Protein AF-A0A8J2I4G6-F1 (afdb_monomer_lite)

Secondary structure (DSSP, 8-state):
--HHHHHHHHHHHHHHHHHHHT---HHHHHHHHHHHHHHHHTTSS-TTPPPEEEETT-SGGGEEEEE-SSS-EEEEEE---STTTEEEE-HHHHT---GGGS--TTS-TT-GGGGGSPPSSHHHHHHHHHHHHHS-HHHHHHHH-HHHHHHHHHHHHHHH---SHHHHHHHHHHHHHHHHHS--THHHHS---------------PPP-

Organism: NCBI:txid119953

Foldseek 3Di:
DFQLVLLLVLLVVLVVVCVVVVHPPNLLSVLLNVLSVVCVVVVVGDRPFFWDWAQLPPDPVQWDWDDPDPPDIDGPDGHDCDPVGTDGGGLLQRLADNLVQLDDPPDDPLPLQCSQPQHPDPVSNVVNVVSVVPDDPVSVCSHHDLSSSLVNLSVVCSVPPQDDPVSVVSSVVSSVSCCVVPNDPVSVPSDDPPPPPPPPPDDDDDDDD

Structure (mmCIF, N/CA/C/O backbone):
data_AF-A0A8J2I4G6-F1
#
_entry.id   AF-A0A8J2I4G6-F1
#
loop_
_atom_site.group_PDB
_atom_site.id
_atom_site.type_symbol
_atom_site.label_atom_id
_atom_site.label_alt_id
_atom_site.label_comp_id
_atom_site.label_asym_id
_atom_site.label_entity_id
_atom_site.label_seq_id
_atom_site.pdbx_PDB_ins_code
_atom_site.Cartn_x
_atom_site.Cartn_y
_atom_site.Cartn_z
_atom_site.occupancy
_atom_site.B_iso_or_equiv
_atom_site.auth_seq_id
_atom_site.auth_comp_id
_atom_site.auth_asym_id
_atom_site.auth_atom_id
_atom_site.pdbx_PDB_model_num
ATOM 1 N N . MET A 1 1 ? 15.773 -15.790 -1.826 1.00 81.12 1 MET A N 1
ATOM 2 C CA . MET A 1 1 ? 15.256 -14.638 -2.576 1.00 81.12 1 MET A CA 1
ATOM 3 C C . MET A 1 1 ? 14.900 -13.600 -1.546 1.00 81.12 1 MET A C 1
ATOM 5 O O . MET A 1 1 ? 14.037 -13.883 -0.719 1.00 81.12 1 MET A O 1
ATOM 9 N N . THR A 1 2 ? 15.637 -12.501 -1.528 1.00 91.56 2 THR A N 1
ATOM 10 C CA . THR A 1 2 ? 15.426 -11.391 -0.596 1.00 91.56 2 THR A CA 1
ATOM 11 C C . THR A 1 2 ? 14.286 -10.487 -1.079 1.00 91.56 2 THR A C 1
ATOM 13 O O . THR A 1 2 ? 13.809 -10.636 -2.210 1.00 91.56 2 THR A O 1
ATOM 16 N N . THR A 1 3 ? 13.810 -9.557 -0.246 1.00 93.69 3 THR A N 1
ATOM 17 C CA . THR A 1 3 ? 12.782 -8.583 -0.650 1.00 93.69 3 THR A CA 1
ATOM 18 C C . THR A 1 3 ? 13.171 -7.750 -1.884 1.00 93.69 3 THR A C 1
ATOM 20 O O . THR A 1 3 ? 12.373 -7.713 -2.829 1.00 93.69 3 THR A O 1
ATOM 23 N N . PRO A 1 4 ? 14.366 -7.125 -1.960 1.00 94.38 4 PRO A N 1
ATOM 24 C CA . PRO A 1 4 ? 14.748 -6.357 -3.146 1.00 94.38 4 PRO A CA 1
ATOM 25 C C . PRO A 1 4 ? 14.893 -7.256 -4.384 1.00 94.38 4 PRO A C 1
ATOM 27 O O . PRO A 1 4 ? 14.408 -6.898 -5.460 1.00 94.38 4 PRO A O 1
ATOM 30 N N . GLU A 1 5 ? 15.461 -8.461 -4.240 1.00 94.31 5 GLU A N 1
ATOM 31 C CA . GLU A 1 5 ? 15.545 -9.441 -5.331 1.00 94.31 5 GLU A CA 1
ATOM 32 C C . GLU A 1 5 ? 14.160 -9.823 -5.865 1.00 94.31 5 GLU A C 1
ATOM 34 O O . GLU A 1 5 ? 13.961 -9.883 -7.083 1.00 94.31 5 GLU A O 1
ATOM 39 N N . PHE A 1 6 ? 13.197 -10.063 -4.968 1.00 94.75 6 PHE A N 1
ATOM 40 C CA . PHE A 1 6 ? 11.816 -10.368 -5.331 1.00 94.75 6 PHE A CA 1
ATOM 41 C C . PHE A 1 6 ? 11.193 -9.219 -6.127 1.00 94.75 6 PHE A C 1
ATOM 43 O O . PHE A 1 6 ? 10.650 -9.453 -7.209 1.00 94.75 6 PHE A O 1
ATOM 50 N N . MET A 1 7 ? 11.303 -7.982 -5.636 1.00 96.44 7 MET A N 1
ATOM 51 C CA . MET A 1 7 ? 10.699 -6.823 -6.294 1.00 96.44 7 MET A CA 1
ATOM 52 C C . MET A 1 7 ? 11.311 -6.579 -7.680 1.00 96.44 7 MET A C 1
ATOM 54 O O . MET A 1 7 ? 10.581 -6.459 -8.666 1.00 96.44 7 MET A O 1
ATOM 58 N N . GLN A 1 8 ? 12.642 -6.618 -7.800 1.00 96.25 8 GLN A N 1
ATOM 59 C CA . GLN A 1 8 ? 13.322 -6.495 -9.096 1.00 96.25 8 GLN A CA 1
ATOM 60 C C . GLN A 1 8 ? 12.999 -7.659 -10.046 1.00 96.25 8 GLN A C 1
ATOM 62 O O . GLN A 1 8 ? 12.934 -7.488 -11.268 1.00 96.25 8 GLN A O 1
ATOM 67 N N . HIS A 1 9 ? 12.803 -8.867 -9.515 1.00 96.25 9 HIS A N 1
ATOM 68 C CA . HIS A 1 9 ? 12.363 -10.013 -10.303 1.00 96.25 9 HIS A CA 1
ATOM 69 C C . HIS A 1 9 ? 10.942 -9.822 -10.852 1.00 96.25 9 HIS A C 1
ATOM 71 O O . HIS A 1 9 ? 10.727 -10.102 -12.032 1.00 96.25 9 HIS A O 1
ATOM 77 N N . GLN A 1 10 ? 9.998 -9.293 -10.062 1.00 96.56 10 GLN A N 1
ATOM 78 C CA . GLN A 1 10 ? 8.647 -8.998 -10.560 1.00 96.56 10 GLN A CA 1
ATOM 79 C C . GLN A 1 10 ? 8.658 -7.951 -11.672 1.00 96.56 10 GLN A C 1
ATOM 81 O O . GLN A 1 10 ? 7.973 -8.147 -12.674 1.00 96.56 10 GLN A O 1
ATOM 86 N N . VAL A 1 11 ? 9.492 -6.907 -11.570 1.00 97.00 11 VAL A N 1
ATOM 87 C CA . VAL A 1 11 ? 9.628 -5.937 -12.669 1.00 97.00 11 VAL A CA 1
ATOM 88 C C . VAL A 1 11 ? 10.028 -6.638 -13.969 1.00 97.00 11 VAL A C 1
ATOM 90 O O . VAL A 1 11 ? 9.372 -6.474 -14.997 1.00 97.00 11 VAL A O 1
ATOM 93 N N . ARG A 1 12 ? 11.073 -7.474 -13.924 1.00 95.62 12 ARG A N 1
ATOM 94 C CA . ARG A 1 12 ? 11.542 -8.212 -15.108 1.00 95.62 12 ARG A CA 1
ATOM 95 C C . ARG A 1 12 ? 10.461 -9.126 -15.684 1.00 95.62 12 ARG A C 1
ATOM 97 O O . ARG A 1 12 ? 10.359 -9.247 -16.902 1.00 95.62 12 ARG A O 1
ATOM 104 N N . ARG A 1 13 ? 9.652 -9.765 -14.832 1.00 95.50 13 ARG A N 1
ATOM 105 C CA . ARG A 1 13 ? 8.536 -10.613 -15.275 1.00 95.50 13 ARG A CA 1
ATOM 106 C C . ARG A 1 13 ? 7.489 -9.819 -16.050 1.00 95.50 13 ARG A C 1
ATOM 108 O O . ARG A 1 13 ? 7.105 -10.268 -17.127 1.00 95.50 13 ARG A O 1
ATOM 115 N N . TRP A 1 14 ? 7.074 -8.658 -15.544 1.00 95.50 14 TRP A N 1
ATOM 116 C CA . TRP A 1 14 ? 6.112 -7.800 -16.242 1.00 95.50 14 TRP A CA 1
ATOM 117 C C . TRP A 1 14 ? 6.665 -7.279 -17.564 1.00 95.50 14 TRP A C 1
ATOM 119 O O . TRP A 1 14 ? 6.007 -7.427 -18.586 1.00 95.50 14 TRP A O 1
ATOM 129 N N . GLN A 1 15 ? 7.913 -6.804 -17.588 1.00 93.06 15 GLN A N 1
ATOM 130 C CA . GLN A 1 15 ? 8.559 -6.361 -18.830 1.00 93.06 15 GLN A CA 1
ATOM 131 C C . GLN A 1 15 ? 8.600 -7.459 -19.906 1.00 93.06 15 GLN A C 1
ATOM 133 O O . GLN A 1 15 ? 8.394 -7.184 -21.088 1.00 93.06 15 GLN A O 1
ATOM 138 N N . LEU A 1 16 ? 8.863 -8.713 -19.517 1.00 92.38 16 LEU A N 1
ATOM 139 C CA . LEU A 1 16 ? 8.852 -9.848 -20.444 1.00 92.38 16 LEU A CA 1
ATOM 140 C C . LEU A 1 16 ? 7.443 -10.164 -20.962 1.00 92.38 16 LEU A C 1
ATOM 142 O O . LEU A 1 16 ? 7.294 -10.460 -22.148 1.00 92.38 16 LEU A O 1
ATOM 146 N N . LEU A 1 17 ? 6.431 -10.101 -20.094 1.00 91.50 17 LEU A N 1
ATOM 147 C CA . LEU A 1 17 ? 5.036 -10.353 -20.459 1.00 91.50 17 LEU A CA 1
ATOM 148 C C . LEU A 1 17 ? 4.481 -9.259 -21.384 1.00 91.50 17 LEU A C 1
ATOM 150 O O . LEU A 1 17 ? 3.892 -9.561 -22.416 1.00 91.50 17 LEU A O 1
ATOM 154 N N . GLU A 1 18 ? 4.712 -7.991 -21.062 1.00 91.56 18 GLU A N 1
ATOM 155 C CA . GLU A 1 18 ? 4.211 -6.854 -21.842 1.00 91.56 18 GLU A CA 1
ATOM 156 C C . GLU A 1 18 ? 4.861 -6.760 -23.222 1.00 91.56 18 GLU A C 1
ATOM 158 O O . GLU A 1 18 ? 4.185 -6.454 -24.206 1.00 91.56 18 GLU A O 1
ATOM 163 N N . LYS A 1 19 ? 6.146 -7.127 -23.332 1.00 87.44 19 LYS A N 1
ATOM 164 C CA . LYS A 1 19 ? 6.820 -7.261 -24.630 1.00 87.44 19 LYS A CA 1
ATOM 165 C C . LYS A 1 19 ? 6.100 -8.257 -25.545 1.00 87.44 19 LYS A C 1
ATOM 167 O O . LYS A 1 19 ? 6.106 -8.077 -26.760 1.00 87.44 19 LYS A O 1
ATOM 172 N N . TYR A 1 20 ? 5.501 -9.301 -24.974 1.00 82.19 20 TYR A N 1
ATOM 173 C CA . TYR A 1 20 ? 4.708 -10.273 -25.721 1.00 82.19 20 TYR A CA 1
ATOM 174 C C . TYR A 1 20 ? 3.316 -9.728 -26.090 1.00 82.19 20 TYR A C 1
ATOM 176 O O . TYR A 1 20 ? 2.833 -10.005 -27.185 1.00 82.19 20 TYR A O 1
ATOM 184 N N . ASN A 1 21 ? 2.706 -8.913 -25.224 1.00 79.69 21 ASN A N 1
ATOM 185 C CA . ASN A 1 21 ? 1.366 -8.339 -25.422 1.00 79.69 21 ASN A CA 1
ATOM 186 C C . ASN A 1 21 ? 1.346 -7.010 -26.206 1.00 79.69 21 ASN A C 1
ATOM 188 O O . ASN A 1 21 ? 0.273 -6.451 -26.418 1.00 79.69 21 ASN A O 1
ATOM 192 N N . CYS A 1 22 ? 2.506 -6.502 -26.637 1.00 75.38 22 CYS A N 1
ATOM 193 C CA . CYS A 1 22 ? 2.659 -5.182 -27.266 1.00 75.38 22 CYS A CA 1
ATOM 194 C C . CYS A 1 22 ? 2.162 -4.017 -26.387 1.00 75.38 22 CYS A C 1
ATOM 196 O O . CYS A 1 22 ? 1.731 -2.984 -26.900 1.00 75.38 22 CYS A O 1
ATOM 198 N N . GLU A 1 23 ? 2.240 -4.168 -25.065 1.00 77.75 23 GLU A N 1
ATOM 199 C CA . GLU A 1 23 ? 1.986 -3.085 -24.117 1.00 77.75 23 GLU A CA 1
ATOM 200 C C . GLU A 1 23 ? 3.263 -2.260 -23.912 1.00 77.75 23 GLU A C 1
ATOM 202 O O . GLU A 1 23 ? 4.365 -2.809 -23.873 1.00 77.75 23 GLU A O 1
ATOM 207 N N . ASN A 1 24 ? 3.129 -0.936 -23.773 1.00 83.69 24 ASN A N 1
ATOM 208 C CA . ASN A 1 24 ? 4.268 -0.043 -23.563 1.00 83.69 24 ASN A CA 1
ATOM 209 C C . ASN A 1 24 ? 4.248 0.595 -22.165 1.00 83.69 24 ASN A C 1
ATOM 211 O O . ASN A 1 24 ? 3.849 1.747 -22.004 1.00 83.69 24 ASN A O 1
ATOM 215 N N . ASN A 1 25 ? 4.656 -0.163 -21.141 1.00 91.94 25 ASN A N 1
ATOM 216 C CA . ASN A 1 25 ? 4.942 0.377 -19.802 1.00 91.94 25 ASN A CA 1
ATOM 217 C C . ASN A 1 25 ? 6.425 0.213 -19.416 1.00 91.94 25 ASN A C 1
ATOM 219 O O . ASN A 1 25 ? 6.799 0.406 -18.258 1.00 91.94 25 ASN A O 1
ATOM 223 N N . ALA A 1 26 ? 7.298 -0.122 -20.376 1.00 90.50 26 ALA A N 1
ATOM 224 C CA . ALA A 1 26 ? 8.704 -0.447 -20.125 1.00 90.50 26 ALA A CA 1
ATOM 225 C C . ALA A 1 26 ? 9.449 0.655 -19.350 1.00 90.50 26 ALA A C 1
ATOM 227 O O . ALA A 1 26 ? 10.253 0.357 -18.465 1.00 90.50 26 ALA A O 1
ATOM 228 N N . THR A 1 27 ? 9.145 1.920 -19.642 1.00 92.50 27 THR A N 1
ATOM 229 C CA . THR A 1 27 ? 9.740 3.080 -18.967 1.00 92.50 27 THR A CA 1
ATOM 230 C C . THR A 1 27 ? 9.301 3.208 -17.511 1.00 92.50 27 THR A C 1
ATOM 232 O O . THR A 1 27 ? 10.130 3.511 -16.655 1.00 92.50 27 THR A O 1
ATOM 235 N N . ILE A 1 28 ? 8.033 2.924 -17.200 1.00 96.19 28 ILE A N 1
ATOM 236 C CA . ILE A 1 28 ? 7.512 2.905 -15.826 1.00 96.19 28 ILE A CA 1
ATOM 237 C C . ILE A 1 28 ? 8.227 1.816 -15.021 1.00 96.19 28 ILE A C 1
ATOM 239 O O . ILE A 1 28 ? 8.715 2.071 -13.921 1.00 96.19 28 ILE A O 1
ATOM 243 N N . TRP A 1 29 ? 8.365 0.624 -15.601 1.00 96.75 29 TRP A N 1
ATOM 244 C CA . TRP A 1 29 ? 9.063 -0.494 -14.973 1.00 96.75 29 TRP A CA 1
ATOM 245 C C . TRP A 1 29 ? 10.540 -0.195 -14.678 1.00 96.75 29 TRP A C 1
ATOM 247 O O . TRP A 1 29 ? 11.017 -0.489 -13.580 1.00 96.75 29 TRP A O 1
ATOM 257 N N . GLU A 1 30 ? 11.268 0.441 -15.601 1.00 95.81 30 GLU A N 1
ATOM 258 C CA . GLU A 1 30 ? 12.652 0.866 -15.333 1.00 95.81 30 GLU A CA 1
ATOM 259 C C . GLU A 1 30 ? 12.735 1.925 -14.227 1.00 95.81 30 GLU A C 1
ATOM 261 O O . GLU A 1 30 ? 13.610 1.847 -13.362 1.00 95.81 30 GLU A O 1
ATOM 266 N N . LYS A 1 31 ? 11.786 2.866 -14.181 1.00 97.25 31 LYS A N 1
ATOM 267 C CA . LYS A 1 31 ? 11.703 3.854 -13.095 1.00 97.25 31 LYS A CA 1
ATOM 268 C C . LYS A 1 31 ? 11.430 3.196 -11.740 1.00 97.25 31 LYS A C 1
ATOM 270 O O . LYS A 1 31 ? 12.091 3.534 -10.762 1.00 97.25 31 LYS A O 1
ATOM 275 N N . PHE A 1 32 ? 10.561 2.187 -11.677 1.00 98.12 32 PHE A N 1
ATOM 276 C CA . PHE A 1 32 ? 10.378 1.398 -10.454 1.00 98.12 32 PHE A CA 1
ATOM 277 C C . PHE A 1 32 ? 11.655 0.671 -10.023 1.00 98.12 32 PHE A C 1
ATOM 279 O O . PHE A 1 32 ? 11.949 0.659 -8.832 1.00 98.12 32 PHE A O 1
ATOM 286 N N . LYS A 1 33 ? 12.459 0.120 -10.945 1.00 97.56 33 LYS A N 1
ATOM 287 C CA . LYS A 1 33 ? 13.756 -0.497 -10.584 1.00 97.56 33 LYS A CA 1
ATOM 288 C C . LYS A 1 33 ? 14.705 0.500 -9.927 1.00 97.56 33 LYS A C 1
ATOM 290 O O . LYS A 1 33 ? 15.361 0.137 -8.955 1.00 97.56 33 LYS A O 1
ATOM 295 N N . ILE A 1 34 ? 14.754 1.734 -10.431 1.00 97.69 34 ILE A N 1
ATOM 296 C CA . ILE A 1 34 ? 15.563 2.810 -9.843 1.00 97.69 34 ILE A CA 1
ATOM 297 C C . ILE A 1 34 ? 15.100 3.097 -8.408 1.00 97.69 34 ILE A C 1
ATOM 299 O O . ILE A 1 34 ? 15.926 3.093 -7.497 1.00 97.69 34 ILE A O 1
ATOM 303 N N . ILE A 1 35 ? 13.791 3.258 -8.192 1.00 98.38 35 ILE A N 1
ATOM 304 C CA . ILE A 1 35 ? 13.230 3.537 -6.860 1.00 98.38 35 ILE A CA 1
ATOM 305 C C . ILE A 1 35 ? 13.471 2.365 -5.896 1.00 98.38 35 ILE A C 1
ATOM 307 O O . ILE A 1 35 ? 13.902 2.579 -4.769 1.00 98.38 35 ILE A O 1
ATOM 311 N N . ILE A 1 36 ? 13.260 1.119 -6.337 1.00 97.88 36 ILE A N 1
ATOM 312 C CA . ILE A 1 36 ? 13.516 -0.085 -5.526 1.00 97.88 36 ILE A CA 1
ATOM 313 C C . ILE A 1 36 ? 14.985 -0.152 -5.098 1.00 97.88 36 ILE A C 1
ATOM 315 O O . ILE A 1 36 ? 15.269 -0.470 -3.945 1.00 97.88 36 ILE A O 1
ATOM 319 N N . GLN A 1 37 ? 15.917 0.152 -6.006 1.00 97.56 37 GLN A N 1
ATOM 320 C CA . GLN A 1 37 ? 17.338 0.176 -5.670 1.00 97.56 37 GLN A CA 1
ATOM 321 C C . GLN A 1 37 ? 17.649 1.275 -4.649 1.00 97.56 37 GLN A C 1
ATOM 323 O O . GLN A 1 37 ? 18.351 1.014 -3.682 1.00 97.56 37 GLN A O 1
ATOM 328 N N . ALA A 1 38 ? 17.084 2.470 -4.815 1.00 97.81 38 ALA A N 1
ATOM 329 C CA . ALA A 1 38 ? 17.285 3.564 -3.871 1.00 97.81 38 ALA A CA 1
ATOM 330 C C . ALA A 1 38 ? 16.705 3.250 -2.477 1.00 97.81 38 ALA A C 1
ATOM 332 O O . ALA A 1 38 ? 17.342 3.535 -1.467 1.00 97.81 38 ALA A O 1
ATOM 333 N N . LEU A 1 39 ? 15.533 2.609 -2.409 1.00 97.50 39 LEU A N 1
ATOM 334 C CA . LEU A 1 39 ? 14.938 2.121 -1.158 1.00 97.50 39 LEU A CA 1
ATOM 335 C C . LEU A 1 39 ? 15.836 1.095 -0.446 1.00 97.50 39 LEU A C 1
ATOM 337 O O . LEU A 1 39 ? 15.919 1.103 0.781 1.00 97.50 39 LEU A O 1
ATOM 341 N N . TYR A 1 40 ? 16.509 0.226 -1.202 1.00 97.19 40 TYR A N 1
ATOM 342 C CA . TYR A 1 40 ? 17.492 -0.711 -0.660 1.00 97.19 40 TYR A CA 1
ATOM 343 C C . TYR A 1 40 ? 18.761 0.005 -0.172 1.00 97.19 40 TYR A C 1
ATOM 345 O O . TYR A 1 40 ? 19.190 -0.212 0.957 1.00 97.19 40 TYR A O 1
ATOM 353 N N . ASP A 1 41 ? 19.318 0.912 -0.980 1.00 97.06 41 ASP A N 1
ATOM 354 C CA . ASP A 1 41 ? 20.534 1.667 -0.642 1.00 97.06 41 ASP A CA 1
ATOM 355 C C . ASP A 1 41 ? 20.348 2.550 0.610 1.00 97.06 41 ASP A C 1
ATOM 357 O O . ASP A 1 41 ? 21.309 2.828 1.326 1.00 97.06 41 ASP A O 1
ATOM 361 N N . MET A 1 42 ? 19.111 2.979 0.885 1.00 96.75 42 MET A N 1
ATOM 362 C CA . MET A 1 42 ? 18.718 3.744 2.076 1.00 96.75 42 MET A CA 1
ATOM 363 C C . MET A 1 42 ? 18.254 2.874 3.256 1.00 96.75 42 MET A C 1
ATOM 365 O O . MET A 1 42 ? 17.733 3.405 4.234 1.00 96.75 42 MET A O 1
ATOM 369 N N . GLU A 1 43 ? 18.418 1.552 3.172 1.00 95.94 43 GLU A N 1
ATOM 370 C CA . GLU A 1 43 ? 18.074 0.592 4.231 1.00 95.94 43 GLU A CA 1
ATOM 371 C C . GLU A 1 43 ? 16.580 0.581 4.623 1.00 95.94 43 GLU A C 1
ATOM 373 O O . GLU A 1 43 ? 16.212 0.126 5.709 1.00 95.94 43 GLU A O 1
ATOM 378 N N . PHE A 1 44 ? 15.688 1.042 3.737 1.00 95.94 44 PHE A N 1
ATOM 379 C CA . PHE A 1 44 ? 14.242 0.859 3.913 1.00 95.94 44 PHE A CA 1
ATOM 380 C C . PHE A 1 44 ? 13.821 -0.568 3.570 1.00 95.94 44 PHE A C 1
ATOM 382 O O . PHE A 1 44 ? 12.935 -1.126 4.207 1.00 95.94 44 PHE A O 1
ATOM 389 N N . ILE A 1 45 ? 14.455 -1.182 2.574 1.00 94.12 45 ILE A N 1
ATOM 390 C CA . ILE A 1 45 ? 14.210 -2.579 2.220 1.00 94.12 45 ILE A CA 1
ATOM 391 C C . ILE A 1 45 ? 15.477 -3.367 2.522 1.00 94.12 45 ILE A C 1
ATOM 393 O O . ILE A 1 45 ? 16.542 -3.037 2.014 1.00 94.12 45 ILE A O 1
ATOM 397 N N . LEU A 1 46 ? 15.351 -4.416 3.332 1.00 91.81 46 LEU A N 1
ATOM 398 C CA . LEU A 1 46 ? 16.479 -5.214 3.807 1.00 91.81 46 LEU A CA 1
ATOM 399 C C . LEU A 1 46 ? 16.508 -6.594 3.147 1.00 91.81 46 LEU A C 1
ATOM 401 O O . LEU A 1 46 ? 15.474 -7.144 2.753 1.00 91.81 46 LEU A O 1
ATOM 405 N N . ASP A 1 47 ? 17.704 -7.173 3.053 1.00 90.75 47 ASP A N 1
ATOM 406 C CA . ASP A 1 47 ? 17.895 -8.499 2.464 1.00 90.75 47 ASP A CA 1
ATOM 407 C C . ASP A 1 47 ? 17.377 -9.639 3.352 1.00 90.75 47 ASP A C 1
ATOM 409 O O . ASP A 1 47 ? 16.926 -10.676 2.860 1.00 90.75 47 ASP A O 1
ATOM 413 N N . ASP A 1 48 ? 17.438 -9.453 4.667 1.00 89.25 48 ASP A N 1
ATOM 414 C CA . ASP A 1 48 ? 17.099 -10.450 5.680 1.00 89.25 48 ASP A CA 1
ATOM 415 C C . ASP A 1 48 ? 15.651 -10.338 6.188 1.00 89.25 48 ASP A C 1
ATOM 417 O O . ASP A 1 48 ? 15.237 -11.080 7.089 1.00 89.25 48 ASP A O 1
ATOM 421 N N . GLU A 1 49 ? 14.849 -9.451 5.591 1.00 86.19 49 GLU A N 1
ATOM 422 C CA . GLU A 1 49 ? 13.453 -9.287 5.968 1.00 86.19 49 GLU A CA 1
ATOM 423 C C . GLU A 1 49 ? 12.623 -10.518 5.571 1.00 86.19 49 GLU A C 1
ATOM 425 O O . GLU A 1 49 ? 12.585 -10.965 4.422 1.00 86.19 49 GLU A O 1
ATOM 430 N N . LYS A 1 50 ? 11.927 -11.084 6.558 1.00 89.12 50 LYS A N 1
ATOM 431 C CA . LYS A 1 50 ? 11.019 -12.214 6.347 1.00 89.12 50 LYS A CA 1
ATOM 432 C C . LYS A 1 50 ? 9.722 -11.743 5.702 1.00 89.12 50 LYS A C 1
ATOM 434 O O . LYS A 1 50 ? 9.256 -10.635 5.945 1.00 89.12 50 LYS A O 1
ATOM 439 N N . PHE A 1 51 ? 9.097 -12.640 4.952 1.00 92.12 51 PHE A N 1
ATOM 440 C CA . PHE A 1 51 ? 7.743 -12.435 4.464 1.00 92.12 51 PHE A CA 1
ATOM 441 C C . PHE A 1 51 ? 6.742 -12.990 5.485 1.00 92.12 51 PHE A C 1
ATOM 443 O O . PHE A 1 51 ? 6.957 -14.054 6.070 1.00 92.12 51 PHE A O 1
ATOM 450 N N . TYR A 1 52 ? 5.642 -12.274 5.677 1.00 92.50 52 TYR A N 1
ATOM 451 C CA . TYR A 1 52 ? 4.578 -12.565 6.630 1.00 92.50 52 TYR A CA 1
ATOM 452 C C . TYR A 1 52 ? 3.278 -12.800 5.877 1.00 92.50 52 TYR A C 1
ATOM 454 O O . TYR A 1 52 ? 3.009 -12.131 4.881 1.00 92.50 52 TYR A O 1
ATOM 462 N N . PHE A 1 53 ? 2.475 -13.750 6.349 1.00 94.38 53 PHE A N 1
ATOM 463 C CA . PHE A 1 53 ? 1.152 -13.983 5.786 1.00 94.38 53 PHE A CA 1
ATOM 464 C C . PHE A 1 53 ? 0.228 -12.813 6.143 1.00 94.38 53 PHE A C 1
ATOM 466 O O . PHE A 1 53 ? 0.099 -12.458 7.314 1.00 94.38 53 PHE A O 1
ATOM 473 N N . CYS A 1 54 ? -0.376 -12.203 5.132 1.00 94.06 54 CYS A N 1
ATOM 474 C CA . CYS A 1 54 ? -1.166 -10.990 5.239 1.00 94.06 54 CYS A CA 1
ATOM 475 C C . CYS A 1 54 ? -2.419 -11.089 4.362 1.00 94.06 54 CYS A C 1
ATOM 477 O O . CYS A 1 54 ? -2.377 -11.623 3.252 1.00 94.06 54 CYS A O 1
ATOM 479 N N . HIS A 1 55 ? -3.519 -10.539 4.875 1.00 94.94 55 HIS A N 1
ATOM 480 C CA . HIS A 1 55 ? -4.752 -10.313 4.135 1.00 94.94 55 HIS A CA 1
ATOM 481 C C . HIS A 1 55 ? -4.743 -8.880 3.588 1.00 94.94 55 HIS A C 1
ATOM 483 O O . HIS A 1 55 ? -4.980 -7.924 4.327 1.00 94.94 55 HIS A O 1
ATOM 489 N N . LEU A 1 56 ? -4.452 -8.719 2.297 1.00 93.12 56 LEU A N 1
ATOM 490 C CA . LEU A 1 56 ? -4.245 -7.405 1.676 1.00 93.12 56 LEU A CA 1
ATOM 491 C C . LEU A 1 56 ? -5.543 -6.616 1.458 1.00 93.12 56 LEU A C 1
ATOM 493 O O . LEU A 1 56 ? -5.479 -5.419 1.191 1.00 93.12 56 LEU A O 1
ATOM 497 N N . ASP A 1 57 ? -6.699 -7.262 1.625 1.00 93.31 57 ASP A N 1
ATOM 498 C CA . ASP A 1 57 ? -8.021 -6.640 1.516 1.00 93.31 57 ASP A CA 1
ATOM 499 C C . ASP A 1 57 ? -8.782 -6.618 2.851 1.00 93.31 57 ASP A C 1
ATOM 501 O O . ASP A 1 57 ? -9.974 -6.907 2.937 1.00 93.31 57 ASP A O 1
ATOM 505 N N . LEU A 1 58 ? -8.076 -6.347 3.952 1.00 92.44 58 LEU A N 1
ATOM 506 C CA . LEU A 1 58 ? -8.676 -6.347 5.288 1.00 92.44 58 LEU A CA 1
ATOM 507 C C . LEU A 1 58 ? -9.468 -5.050 5.555 1.00 92.44 58 LEU A C 1
ATOM 509 O O . LEU A 1 58 ? -8.988 -4.121 6.209 1.00 92.44 58 LEU A O 1
ATOM 513 N N . TYR A 1 59 ? -10.693 -5.015 5.034 1.00 91.81 59 TYR A N 1
ATOM 514 C CA . TYR A 1 59 ? -11.681 -3.944 5.206 1.00 91.81 59 TYR A CA 1
ATOM 515 C C . TYR A 1 59 ? -12.878 -4.419 6.036 1.00 91.81 59 TYR A C 1
ATOM 517 O O . TYR A 1 59 ? -13.089 -5.621 6.196 1.00 91.81 59 TYR A O 1
ATOM 525 N N . ALA A 1 60 ? -13.719 -3.487 6.503 1.00 91.19 60 ALA A N 1
ATOM 526 C CA . ALA A 1 60 ? -14.923 -3.807 7.282 1.00 91.19 60 ALA A CA 1
ATOM 527 C C . ALA A 1 60 ? -15.826 -4.866 6.618 1.00 91.19 60 ALA A C 1
ATOM 529 O O . ALA A 1 60 ? -16.371 -5.722 7.308 1.00 91.19 60 ALA A O 1
ATOM 530 N N . ARG A 1 61 ? -15.934 -4.865 5.278 1.00 93.81 61 ARG A N 1
ATOM 531 C CA . ARG A 1 61 ? -16.711 -5.862 4.511 1.00 93.81 61 ARG A CA 1
ATOM 532 C C . ARG A 1 61 ? -16.221 -7.308 4.685 1.00 93.81 61 ARG A C 1
ATOM 534 O O . ARG A 1 61 ? -17.003 -8.230 4.489 1.00 93.81 61 ARG A O 1
ATOM 541 N N . ASN A 1 62 ? -14.959 -7.483 5.078 1.00 95.94 62 ASN A N 1
ATOM 542 C CA . ASN A 1 62 ? -14.297 -8.776 5.241 1.00 95.94 62 ASN A CA 1
ATOM 543 C C . ASN A 1 62 ? -14.158 -9.184 6.719 1.00 95.94 62 ASN A C 1
ATOM 545 O O . ASN A 1 62 ? -13.467 -10.153 7.033 1.00 95.94 62 ASN A O 1
ATOM 549 N N . MET A 1 63 ? -14.833 -8.477 7.632 1.00 95.56 63 MET A N 1
ATOM 550 C CA . MET A 1 63 ? -14.877 -8.795 9.059 1.00 95.56 63 MET A CA 1
ATOM 551 C C . MET A 1 63 ? -16.291 -9.201 9.471 1.00 95.56 63 MET A C 1
ATOM 553 O O . MET A 1 63 ? -17.255 -8.468 9.254 1.00 95.56 63 MET A O 1
ATOM 557 N N . LEU A 1 64 ? -16.413 -10.360 10.115 1.00 97.12 64 LEU A N 1
ATOM 558 C CA . LEU A 1 64 ? -17.642 -10.777 10.777 1.00 97.12 64 LEU A CA 1
ATOM 559 C C . LEU A 1 64 ? -17.556 -10.429 12.254 1.00 97.12 64 LEU A C 1
ATOM 561 O O . LEU A 1 64 ? -16.641 -10.866 12.954 1.00 97.12 64 LEU A O 1
ATOM 565 N N . VAL A 1 65 ? -18.528 -9.656 12.723 1.00 96.62 65 VAL A N 1
ATOM 566 C CA . VAL A 1 65 ? -18.630 -9.241 14.118 1.00 96.62 65 VAL A CA 1
ATOM 567 C C . VAL A 1 65 ? -19.981 -9.641 14.687 1.00 96.62 65 VAL A C 1
ATOM 569 O O . VAL A 1 65 ? -21.006 -9.590 14.008 1.00 96.62 65 VAL A O 1
ATOM 572 N N . GLU A 1 66 ? -19.971 -10.050 15.944 1.00 97.44 66 GLU A N 1
ATOM 573 C CA . GLU A 1 66 ? -21.161 -10.257 16.757 1.00 97.44 66 GLU A CA 1
ATOM 574 C C . GLU A 1 66 ? -21.227 -9.140 17.797 1.00 97.44 66 GLU A C 1
ATOM 576 O O . GLU A 1 66 ? -20.236 -8.860 18.472 1.00 97.44 66 GLU A O 1
ATOM 581 N N . ILE A 1 67 ? -22.381 -8.480 17.894 1.00 96.62 67 ILE A N 1
ATOM 582 C CA . ILE A 1 67 ? -22.628 -7.446 18.901 1.00 96.62 67 ILE A CA 1
ATOM 583 C C . ILE A 1 67 ? -23.080 -8.168 20.168 1.00 96.62 67 ILE A C 1
ATOM 585 O O . ILE A 1 67 ? -24.162 -8.757 20.181 1.00 96.62 67 ILE A O 1
ATOM 589 N N . GLU A 1 68 ? -22.241 -8.158 21.201 1.00 96.81 68 GLU A N 1
ATOM 590 C CA . GLU A 1 68 ? -22.565 -8.788 22.485 1.00 96.81 68 GLU A CA 1
ATOM 591 C C . GLU A 1 68 ? -23.402 -7.837 23.357 1.00 96.81 68 GLU A C 1
ATOM 593 O O . GLU A 1 68 ? -24.385 -8.262 23.965 1.00 96.81 68 GLU A O 1
ATOM 598 N N . ASP A 1 69 ? -23.053 -6.545 23.362 1.00 96.06 69 ASP A N 1
ATOM 599 C CA . ASP A 1 69 ? -23.775 -5.458 24.034 1.00 96.06 69 ASP A CA 1
ATOM 600 C C . ASP A 1 69 ? -23.424 -4.083 23.418 1.00 96.06 69 ASP A C 1
ATOM 602 O O . ASP A 1 69 ? -22.721 -4.008 22.412 1.00 96.06 69 ASP A O 1
ATOM 606 N N . ASP A 1 70 ? -23.907 -2.987 24.018 1.00 94.31 70 ASP A N 1
ATOM 607 C CA . ASP A 1 70 ? -23.713 -1.607 23.534 1.00 94.31 70 ASP A CA 1
ATOM 608 C C . ASP A 1 70 ? -22.241 -1.136 23.520 1.00 94.31 70 ASP A C 1
ATOM 610 O O . ASP A 1 70 ? -21.927 -0.094 22.942 1.00 94.31 70 ASP A O 1
ATOM 614 N N . SER A 1 71 ? -21.335 -1.872 24.167 1.00 93.12 71 SER A N 1
ATOM 615 C CA . SER A 1 71 ? -19.914 -1.529 24.316 1.00 93.12 71 SER A CA 1
ATOM 616 C C . SER A 1 71 ? -18.950 -2.631 23.873 1.00 93.12 71 SER A C 1
ATOM 618 O O . SER A 1 71 ? -17.747 -2.381 23.771 1.00 93.12 71 SER A O 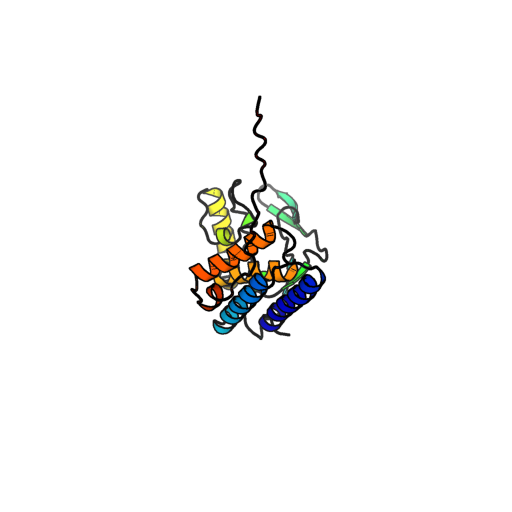1
ATOM 620 N N . THR A 1 72 ? -19.462 -3.827 23.584 1.00 93.19 72 THR A N 1
ATOM 621 C CA . THR A 1 72 ? -18.653 -5.011 23.298 1.00 93.19 72 THR A CA 1
ATOM 622 C C . THR A 1 72 ? -19.038 -5.622 21.960 1.00 93.19 72 THR A C 1
ATOM 624 O O . THR A 1 72 ? -20.184 -6.003 21.715 1.00 93.19 72 THR A O 1
ATOM 627 N N . LEU A 1 73 ? -18.033 -5.770 21.100 1.00 94.94 73 LEU A N 1
ATOM 628 C CA . LEU A 1 73 ? -18.121 -6.545 19.871 1.00 94.94 73 LEU A CA 1
ATOM 629 C C . LEU A 1 73 ? -17.132 -7.705 19.925 1.00 94.94 73 LEU A C 1
ATOM 631 O O . LEU A 1 73 ? -16.006 -7.561 20.406 1.00 94.94 73 LEU A O 1
ATOM 635 N N . ARG A 1 74 ? -17.536 -8.847 19.375 1.00 96.44 74 ARG A N 1
ATOM 636 C CA . ARG A 1 74 ? -16.680 -10.017 19.196 1.00 96.44 74 ARG A CA 1
ATOM 637 C C . ARG A 1 74 ? -16.402 -10.222 17.715 1.00 96.44 74 ARG A C 1
ATOM 639 O O . ARG A 1 74 ? -17.323 -10.457 16.939 1.00 96.44 74 ARG A O 1
ATOM 646 N N . LEU A 1 75 ? -15.130 -10.175 17.320 1.00 96.06 75 LEU A N 1
ATOM 647 C CA . LEU A 1 75 ? -14.705 -10.583 15.979 1.00 96.06 75 LEU A CA 1
ATOM 648 C C . LEU A 1 75 ? -14.839 -12.108 15.863 1.00 96.06 75 LEU A C 1
ATOM 650 O O . LEU A 1 75 ? -14.126 -12.849 16.538 1.00 96.06 75 LEU A O 1
ATOM 654 N N . THR A 1 76 ? -15.766 -12.579 15.033 1.00 97.38 76 THR A N 1
ATOM 655 C CA . THR A 1 76 ? -16.092 -14.008 14.889 1.00 97.38 76 THR A CA 1
ATOM 656 C C . THR A 1 76 ? -15.445 -14.647 13.670 1.00 97.38 76 THR A C 1
ATOM 658 O O . THR A 1 76 ? -15.269 -15.865 13.635 1.00 97.38 76 THR A O 1
ATOM 661 N N . GLY A 1 77 ? -15.055 -13.849 12.678 1.00 97.00 77 GLY A N 1
ATOM 662 C CA . GLY A 1 77 ? -14.411 -14.369 11.483 1.00 97.00 77 GLY A CA 1
ATOM 663 C C . GLY A 1 77 ? -13.818 -13.292 10.593 1.00 97.00 77 GLY A C 1
ATOM 664 O O . GLY A 1 77 ? -14.213 -12.128 10.633 1.00 97.00 77 GLY A O 1
ATOM 665 N N . LEU A 1 78 ? -12.874 -13.729 9.766 1.00 96.69 78 LEU A N 1
ATOM 666 C CA . LEU A 1 78 ? -12.324 -12.973 8.649 1.00 96.69 78 LEU A CA 1
ATOM 667 C C . LEU A 1 78 ? -12.683 -13.716 7.364 1.00 96.69 78 LEU A C 1
ATOM 669 O O . LEU A 1 78 ? -12.496 -14.935 7.290 1.00 96.69 78 LEU A O 1
ATOM 673 N N . LEU A 1 79 ? -13.230 -12.992 6.395 1.00 96.62 79 LEU A N 1
ATOM 674 C CA . LEU A 1 79 ? -13.641 -13.518 5.095 1.00 96.62 79 LEU A CA 1
ATOM 675 C C . LEU A 1 79 ? -12.556 -13.284 4.040 1.00 96.62 79 LEU A C 1
ATOM 677 O O . LEU A 1 79 ? -11.528 -12.700 4.342 1.00 96.62 79 LEU A O 1
ATOM 681 N N . ASP A 1 80 ? -12.827 -13.756 2.823 1.00 95.31 80 ASP A N 1
ATOM 682 C CA . ASP A 1 80 ? -12.109 -13.389 1.595 1.00 95.31 80 ASP A CA 1
ATOM 683 C C . ASP A 1 80 ? -10.622 -13.783 1.521 1.00 95.31 80 ASP A C 1
ATOM 685 O O . ASP A 1 80 ? -9.768 -13.091 0.981 1.00 95.31 80 ASP A O 1
ATOM 689 N N . TRP A 1 81 ? -10.313 -14.979 2.026 1.00 95.50 81 TRP A N 1
ATOM 690 C CA . TRP A 1 81 ? -8.978 -15.590 1.964 1.00 95.50 81 TRP A CA 1
ATOM 691 C C . TRP A 1 81 ? -8.613 -16.171 0.592 1.00 95.50 81 TRP A C 1
ATOM 693 O O . TRP A 1 81 ? -7.889 -17.171 0.512 1.00 95.50 81 TRP A O 1
ATOM 703 N N . ASP A 1 82 ? -9.149 -15.619 -0.490 1.00 94.81 82 ASP A N 1
ATOM 704 C CA . ASP A 1 82 ? -8.800 -16.088 -1.820 1.00 94.81 82 ASP A CA 1
ATOM 705 C C . ASP A 1 82 ? -7.333 -15.768 -2.167 1.00 94.81 82 ASP A C 1
ATOM 707 O O . ASP A 1 82 ? -6.612 -15.045 -1.470 1.00 94.81 82 ASP A O 1
ATOM 711 N N . ALA A 1 83 ? -6.854 -16.362 -3.259 1.00 90.88 83 ALA A N 1
ATOM 712 C CA . ALA A 1 83 ? -5.479 -16.159 -3.698 1.00 90.88 83 ALA A CA 1
ATOM 713 C C . ALA A 1 83 ? -5.213 -14.723 -4.195 1.00 90.88 83 ALA A C 1
ATOM 715 O O . ALA A 1 83 ? -4.053 -14.382 -4.426 1.00 90.88 83 ALA A O 1
ATOM 716 N N . GLU A 1 84 ? -6.247 -13.895 -4.375 1.00 91.19 84 GLU A N 1
ATOM 717 C CA . GLU A 1 84 ? -6.122 -12.494 -4.783 1.00 91.19 84 GLU A CA 1
ATOM 718 C C . GLU A 1 84 ? -5.769 -11.589 -3.591 1.00 91.19 84 GLU A C 1
ATOM 720 O O . GLU A 1 84 ? -5.000 -10.629 -3.743 1.00 91.19 84 GLU A O 1
ATOM 725 N N . PHE A 1 85 ? -6.222 -11.939 -2.382 1.00 92.56 85 PHE A N 1
ATOM 726 C CA . PHE A 1 85 ? -6.009 -11.122 -1.184 1.00 92.56 85 PHE A CA 1
ATOM 727 C C . PHE A 1 85 ? -5.071 -11.744 -0.144 1.00 92.56 85 PHE A C 1
ATOM 729 O O . PHE A 1 85 ? -4.419 -11.001 0.596 1.00 92.56 85 PHE A O 1
ATOM 736 N N . ALA A 1 86 ? -4.886 -13.066 -0.126 1.00 94.75 86 ALA A N 1
ATOM 737 C CA . ALA A 1 86 ? -4.049 -13.761 0.857 1.00 94.75 86 ALA A CA 1
ATOM 738 C C . ALA A 1 86 ? -2.606 -13.996 0.365 1.00 94.75 86 ALA A C 1
ATOM 740 O O . ALA A 1 86 ? -2.351 -14.849 -0.485 1.00 94.75 86 ALA A O 1
ATOM 741 N N . HIS A 1 87 ? -1.635 -13.259 0.917 1.00 93.31 87 HIS A N 1
ATOM 742 C CA . HIS A 1 87 ? -0.257 -13.245 0.411 1.00 93.31 87 HIS A CA 1
ATOM 743 C C . HIS A 1 87 ? 0.798 -13.333 1.512 1.00 93.31 87 HIS A C 1
ATOM 745 O O . HIS A 1 87 ? 0.607 -12.859 2.625 1.00 93.31 87 HIS A O 1
ATOM 751 N N . PHE A 1 88 ? 1.967 -13.878 1.173 1.00 93.56 88 PHE A N 1
ATOM 752 C CA . PHE A 1 88 ? 3.185 -13.630 1.938 1.00 93.56 88 PHE A CA 1
ATOM 753 C C . PHE A 1 88 ? 3.811 -12.323 1.445 1.00 93.56 88 PHE A C 1
ATOM 755 O O . PHE A 1 88 ? 4.090 -12.195 0.250 1.00 93.56 88 PHE A O 1
ATOM 762 N N . CYS A 1 89 ? 4.025 -11.354 2.335 1.00 93.94 89 CYS A N 1
ATOM 763 C CA . CYS A 1 89 ? 4.556 -10.034 1.985 1.00 93.94 89 CYS A CA 1
ATOM 764 C C . CYS A 1 89 ? 5.578 -9.519 3.015 1.00 93.94 89 CYS A C 1
ATOM 766 O O . CYS A 1 89 ? 5.548 -9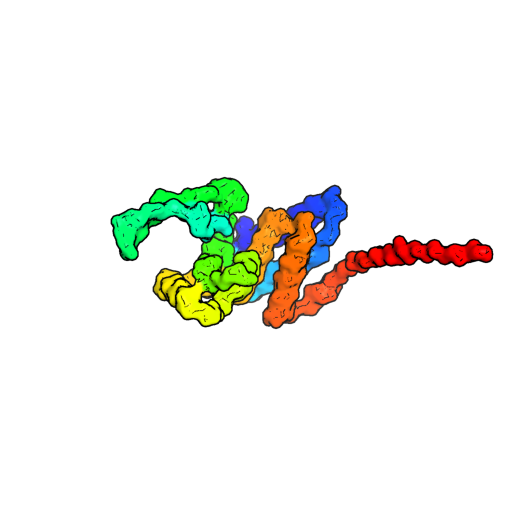.951 4.168 1.00 93.94 89 CYS A O 1
ATOM 768 N N . PRO A 1 90 ? 6.459 -8.577 2.641 1.00 94.69 90 PRO A N 1
ATOM 769 C CA . PRO A 1 90 ? 7.332 -7.874 3.586 1.00 94.69 90 PRO A CA 1
ATOM 770 C C . PRO A 1 90 ? 6.544 -7.138 4.682 1.00 94.69 90 PRO A C 1
ATOM 772 O O . PRO A 1 90 ? 5.367 -6.813 4.485 1.00 94.69 90 PRO A O 1
ATOM 775 N N . LYS A 1 91 ? 7.186 -6.806 5.816 1.00 93.81 91 LYS A N 1
ATOM 776 C CA . LYS A 1 91 ? 6.507 -6.088 6.918 1.00 93.81 91 LYS A CA 1
ATOM 777 C C . LYS A 1 91 ? 5.930 -4.765 6.463 1.00 93.81 91 LYS A C 1
ATOM 779 O O . LYS A 1 91 ? 4.804 -4.451 6.830 1.00 93.81 91 LYS A O 1
ATOM 784 N N . PHE A 1 92 ? 6.663 -4.022 5.632 1.00 95.19 92 PHE A N 1
ATOM 785 C CA . PHE A 1 92 ? 6.162 -2.748 5.142 1.00 95.19 92 PHE A CA 1
ATOM 786 C C . PHE A 1 92 ? 4.860 -2.910 4.360 1.00 95.19 92 PHE A C 1
ATOM 788 O O . PHE A 1 92 ? 4.087 -1.975 4.346 1.00 95.19 92 PHE A O 1
ATOM 795 N N . VAL A 1 93 ? 4.557 -4.065 3.765 1.00 95.38 93 VAL A N 1
ATOM 796 C CA . VAL A 1 93 ? 3.248 -4.320 3.139 1.00 95.38 93 VAL A CA 1
ATOM 797 C C . VAL A 1 93 ? 2.212 -4.749 4.171 1.00 95.38 93 VAL A C 1
ATOM 799 O O . VAL A 1 93 ? 1.091 -4.247 4.161 1.00 95.38 93 VAL A O 1
ATOM 802 N N . ALA A 1 94 ? 2.591 -5.647 5.080 1.00 94.00 94 ALA A N 1
ATOM 803 C CA . ALA A 1 94 ? 1.679 -6.194 6.079 1.00 94.00 94 ALA A CA 1
ATOM 804 C C . ALA A 1 94 ? 1.225 -5.162 7.126 1.00 94.00 94 ALA A C 1
ATOM 806 O O . ALA A 1 94 ? 0.107 -5.245 7.626 1.00 94.00 94 ALA A O 1
ATOM 807 N N . TYR A 1 95 ? 2.078 -4.193 7.463 1.00 94.75 95 TYR A N 1
ATOM 808 C CA . TYR A 1 95 ? 1.843 -3.180 8.498 1.00 94.75 95 TYR A CA 1
ATOM 809 C C . TYR A 1 95 ? 1.293 -1.873 7.906 1.00 94.75 95 TYR A C 1
ATOM 811 O O . TYR A 1 95 ? 1.644 -0.770 8.328 1.00 94.75 95 TYR A O 1
ATOM 819 N N . ARG A 1 96 ? 0.402 -1.993 6.918 1.00 94.75 96 ARG A N 1
ATOM 820 C CA . ARG A 1 96 ? -0.403 -0.874 6.418 1.00 94.75 96 ARG A CA 1
ATOM 821 C C . ARG A 1 96 ? -1.328 -0.358 7.530 1.00 94.75 96 ARG A C 1
ATOM 823 O O . ARG A 1 96 ? -1.878 -1.148 8.299 1.00 94.75 96 ARG A O 1
ATOM 830 N N . ALA A 1 97 ? -1.498 0.960 7.629 1.00 94.94 97 ALA A N 1
ATOM 831 C CA . ALA A 1 97 ? -2.524 1.537 8.497 1.00 94.94 97 ALA A CA 1
ATOM 832 C C . ALA A 1 97 ? -3.926 1.176 7.968 1.00 94.94 97 ALA A C 1
ATOM 834 O O . ALA A 1 97 ? -4.144 1.229 6.754 1.00 94.94 97 ALA A O 1
ATOM 835 N N . PRO A 1 98 ? -4.911 0.881 8.831 1.00 94.12 98 PRO A N 1
ATOM 836 C CA . PRO A 1 98 ? -6.307 0.710 8.435 1.00 94.12 98 PRO A CA 1
ATOM 837 C C . PRO A 1 98 ? -6.965 2.075 8.175 1.00 94.12 98 PRO A C 1
ATOM 839 O O . PRO A 1 98 ? -8.023 2.381 8.715 1.00 94.12 98 PRO A O 1
ATOM 842 N N . PHE A 1 99 ? -6.326 2.921 7.363 1.00 93.81 99 PHE A N 1
ATOM 843 C CA . PHE A 1 99 ? -6.687 4.331 7.238 1.00 93.81 99 PHE A CA 1
ATOM 844 C C . PHE A 1 99 ? -8.068 4.568 6.641 1.00 93.81 99 PHE A C 1
ATOM 846 O O . PHE A 1 99 ? -8.649 5.624 6.857 1.00 93.81 99 PHE A O 1
ATOM 853 N N . TRP A 1 100 ? -8.634 3.555 5.982 1.00 93.06 100 TRP A N 1
ATOM 854 C CA . TRP A 1 100 ? -10.035 3.513 5.573 1.00 93.06 100 TRP A CA 1
ATOM 855 C C . TRP A 1 100 ? -11.019 3.754 6.734 1.00 93.06 100 TRP A C 1
ATOM 857 O O . TRP A 1 100 ? -12.157 4.139 6.484 1.00 93.06 100 TRP A O 1
ATOM 867 N N . LEU A 1 101 ? -10.596 3.576 7.993 1.00 93.25 101 LEU A N 1
ATOM 868 C CA . LEU A 1 101 ? -11.373 3.929 9.186 1.00 93.25 101 LEU A CA 1
ATOM 869 C C . LEU A 1 101 ? -11.508 5.442 9.405 1.00 93.25 101 LEU A C 1
ATOM 871 O O . LEU A 1 101 ? -12.459 5.870 10.049 1.00 93.25 101 LEU A O 1
ATOM 875 N N . TRP A 1 102 ? -10.571 6.246 8.903 1.00 95.00 102 TRP A N 1
ATOM 876 C CA . TRP A 1 102 ? -10.521 7.691 9.136 1.00 95.00 102 TRP A CA 1
ATOM 877 C C . TRP A 1 102 ? -10.484 8.518 7.845 1.00 95.00 102 TRP A C 1
ATOM 879 O O . TRP A 1 102 ? -10.005 9.652 7.844 1.00 95.00 102 TRP A O 1
ATOM 889 N N . LEU A 1 103 ? -11.022 7.968 6.753 1.00 93.12 103 LEU A N 1
ATOM 890 C CA . LEU A 1 103 ? -11.254 8.701 5.508 1.00 93.12 103 LEU A CA 1
ATOM 891 C C . LEU A 1 103 ? -12.586 9.451 5.541 1.00 93.12 103 LEU A C 1
ATOM 893 O O . LEU A 1 103 ? -13.612 8.920 5.976 1.00 93.12 103 LEU A O 1
ATOM 897 N N . SER A 1 104 ? -12.592 10.671 5.011 1.00 89.50 104 SER A N 1
ATOM 898 C CA . SER A 1 104 ? -13.837 11.361 4.691 1.00 89.50 104 SER A CA 1
ATOM 899 C C . SER A 1 104 ? -14.514 10.722 3.472 1.00 89.50 104 SER A C 1
ATOM 901 O O . SER A 1 104 ? -13.892 10.035 2.666 1.00 89.50 104 SER A O 1
ATOM 903 N N . ARG A 1 105 ? -15.827 10.939 3.319 1.00 85.62 105 ARG A N 1
ATOM 904 C CA . ARG A 1 105 ? -16.631 10.295 2.256 1.00 85.62 105 ARG A CA 1
ATOM 905 C C . ARG A 1 105 ? -16.198 10.655 0.831 1.00 85.62 105 ARG A C 1
ATOM 907 O O . ARG A 1 105 ? -16.549 9.944 -0.103 1.00 85.62 105 ARG A O 1
ATOM 914 N N . ASP A 1 106 ? -15.532 11.788 0.668 1.00 88.06 106 ASP A N 1
ATOM 915 C CA . ASP A 1 106 ? -15.015 12.312 -0.594 1.00 88.06 106 ASP A CA 1
ATOM 916 C C . ASP A 1 106 ? -13.569 11.880 -0.883 1.00 88.06 106 ASP A C 1
ATOM 918 O O . ASP A 1 106 ? -13.076 12.109 -1.987 1.00 88.06 106 ASP A O 1
ATOM 922 N N . GLN A 1 107 ? -12.898 11.238 0.076 1.00 87.62 107 GLN A N 1
ATOM 923 C CA . GLN A 1 107 ? -11.543 10.732 -0.103 1.00 87.62 107 GLN A CA 1
ATOM 924 C C . GLN A 1 107 ? -11.526 9.349 -0.751 1.00 87.62 107 GLN A C 1
ATOM 926 O O . GLN A 1 107 ? -12.420 8.521 -0.580 1.00 87.62 107 GLN A O 1
ATOM 931 N N . ASN A 1 108 ? -10.461 9.106 -1.509 1.00 84.31 108 ASN A N 1
ATOM 932 C CA . ASN A 1 108 ? -10.245 7.859 -2.217 1.00 84.31 108 ASN A CA 1
ATOM 933 C C . ASN A 1 108 ? -9.415 6.891 -1.361 1.00 84.31 108 ASN A C 1
ATOM 935 O O . ASN A 1 108 ? -8.263 7.178 -1.048 1.00 84.31 108 ASN A O 1
ATOM 939 N N . GLU A 1 109 ? -9.956 5.712 -1.054 1.00 82.94 109 GLU A N 1
ATOM 940 C CA . GLU A 1 109 ? -9.253 4.667 -0.292 1.00 82.94 109 GLU A CA 1
ATOM 941 C C . GLU A 1 109 ? -8.042 4.049 -1.010 1.00 82.94 109 GLU A C 1
ATOM 943 O O . GLU A 1 109 ? -7.256 3.328 -0.388 1.00 82.94 109 GLU A O 1
ATOM 948 N N . TYR A 1 110 ? -7.875 4.333 -2.305 1.00 81.00 110 TYR A N 1
ATOM 949 C CA . TYR A 1 110 ? -6.692 3.953 -3.077 1.00 81.00 110 TYR A CA 1
ATOM 950 C C . TYR A 1 110 ? -5.527 4.943 -2.930 1.00 81.00 110 TYR A C 1
ATOM 952 O O . TYR A 1 110 ? -4.396 4.584 -3.259 1.00 81.00 110 TYR A O 1
ATOM 960 N N . ASP A 1 111 ? -5.769 6.159 -2.428 1.00 86.31 111 ASP A N 1
ATOM 961 C CA . ASP A 1 111 ? -4.703 7.120 -2.141 1.00 86.31 111 ASP A CA 1
ATOM 962 C C . ASP A 1 111 ? -4.168 6.911 -0.723 1.00 86.31 111 ASP A C 1
ATOM 964 O O . ASP A 1 111 ? -4.592 7.526 0.256 1.00 86.31 111 ASP A O 1
ATOM 968 N N . GLU A 1 112 ? -3.226 5.979 -0.618 1.00 89.81 112 GLU A N 1
ATOM 969 C CA . GLU A 1 112 ? -2.635 5.602 0.659 1.00 89.81 112 GLU A CA 1
ATOM 970 C C . GLU A 1 112 ? -1.829 6.735 1.321 1.00 89.81 112 GLU A C 1
ATOM 972 O O . GLU A 1 112 ? -1.636 6.709 2.537 1.00 89.81 112 GLU A O 1
ATOM 977 N N . MET A 1 113 ? -1.411 7.763 0.576 1.00 88.81 113 MET A N 1
ATOM 978 C CA . MET A 1 113 ? -0.642 8.877 1.145 1.00 88.81 113 MET A CA 1
ATOM 979 C C . MET A 1 113 ? -1.434 9.639 2.218 1.00 88.81 113 MET A C 1
ATOM 981 O O . MET A 1 113 ? -0.844 10.123 3.185 1.00 88.81 113 MET A O 1
ATOM 985 N N . ILE A 1 114 ? -2.767 9.645 2.109 1.00 90.31 114 ILE A N 1
ATOM 986 C CA . ILE A 1 114 ? -3.694 10.282 3.057 1.00 90.31 114 ILE A CA 1
ATOM 987 C C . ILE A 1 114 ? -3.619 9.639 4.451 1.00 90.31 114 ILE A C 1
ATOM 989 O O . ILE A 1 114 ? -3.969 10.270 5.446 1.00 90.31 114 ILE A O 1
ATOM 993 N N . ALA A 1 115 ? -3.124 8.401 4.576 1.00 91.00 115 ALA A N 1
ATOM 994 C CA . ALA A 1 115 ? -3.010 7.724 5.868 1.00 91.00 115 ALA A CA 1
ATOM 995 C C . ALA A 1 115 ? -2.224 8.552 6.902 1.00 91.00 115 ALA A C 1
ATOM 997 O O . ALA A 1 115 ? -2.589 8.585 8.082 1.00 91.00 115 ALA A O 1
ATOM 998 N N . ALA A 1 116 ? -1.166 9.235 6.454 1.00 91.38 116 ALA A N 1
ATOM 999 C CA . ALA A 1 116 ? -0.317 10.062 7.305 1.00 91.38 116 ALA A CA 1
ATOM 1000 C C . ALA A 1 116 ? -0.996 11.374 7.737 1.00 91.38 116 ALA A C 1
ATOM 1002 O O . ALA A 1 116 ? -0.666 11.903 8.801 1.00 91.38 116 ALA A O 1
ATOM 1003 N N . ASP A 1 117 ? -1.991 11.854 6.991 1.00 92.94 117 ASP A N 1
ATOM 1004 C CA . ASP A 1 117 ? -2.656 13.128 7.251 1.00 92.94 117 ASP A CA 1
ATOM 1005 C C . ASP A 1 117 ? -3.593 13.052 8.458 1.00 92.94 117 ASP A C 1
ATOM 1007 O O . ASP A 1 117 ? -4.201 12.021 8.758 1.00 92.94 117 ASP A O 1
ATOM 1011 N N . THR A 1 118 ? -3.715 14.159 9.184 1.00 93.62 118 THR A N 1
ATOM 1012 C CA . THR A 1 118 ? -4.698 14.287 10.264 1.00 93.62 118 THR A CA 1
ATOM 1013 C C . THR A 1 118 ? -6.065 14.617 9.658 1.00 93.62 118 THR A C 1
ATOM 1015 O O . THR A 1 118 ? -6.183 15.656 9.003 1.00 93.62 118 THR A O 1
ATOM 1018 N N . PRO A 1 119 ? -7.107 13.789 9.879 1.00 94.19 119 PRO A N 1
ATOM 1019 C CA . PRO A 1 119 ? -8.453 14.082 9.394 1.00 94.19 119 PRO A CA 1
ATOM 1020 C C . PRO A 1 119 ? -8.962 15.425 9.923 1.00 94.19 119 PRO A C 1
ATOM 1022 O O . PRO A 1 119 ? -8.643 15.821 11.039 1.00 94.19 119 PRO A O 1
ATOM 1025 N N . VAL A 1 120 ? -9.789 16.131 9.152 1.00 92.88 120 VAL A N 1
ATOM 1026 C CA . VAL A 1 120 ? -10.402 17.392 9.618 1.00 92.88 120 VAL A CA 1
ATOM 1027 C C . VAL A 1 120 ? -11.544 17.124 10.602 1.00 92.88 120 VAL A C 1
ATOM 1029 O O . VAL A 1 120 ? -11.749 17.889 11.541 1.00 92.88 120 VAL A O 1
ATOM 1032 N N . ASP A 1 121 ? -12.277 16.034 10.384 1.00 95.50 121 ASP A N 1
ATOM 1033 C CA . ASP A 1 121 ? -13.407 15.622 11.211 1.00 95.50 121 ASP A CA 1
ATOM 1034 C C . ASP A 1 121 ? -12.944 15.060 12.564 1.00 95.50 121 ASP A C 1
ATOM 1036 O O . ASP A 1 121 ? -12.022 14.244 12.628 1.00 95.50 121 ASP A O 1
ATOM 1040 N N . ALA A 1 122 ? -13.586 15.503 13.647 1.00 96.38 122 ALA A N 1
ATOM 1041 C CA . ALA A 1 122 ? -13.189 15.154 15.008 1.00 96.38 122 ALA A CA 1
ATOM 1042 C C . ALA A 1 122 ? -13.391 13.664 15.331 1.00 96.38 122 ALA A C 1
ATOM 1044 O O . ALA A 1 122 ? -12.575 13.083 16.047 1.00 96.38 122 ALA A O 1
ATOM 1045 N N . ASP A 1 123 ? -14.427 13.025 14.783 1.00 95.69 123 ASP A N 1
ATOM 1046 C CA . ASP A 1 123 ? -14.676 11.601 15.015 1.00 95.69 123 ASP A CA 1
ATOM 1047 C C . ASP A 1 123 ? -13.629 10.754 14.282 1.00 95.69 123 ASP A C 1
ATOM 1049 O O . ASP A 1 123 ? -13.087 9.801 14.845 1.00 95.69 123 ASP A O 1
ATOM 1053 N N . LEU A 1 124 ? -13.254 11.151 13.062 1.00 96.44 124 LEU A N 1
ATOM 1054 C CA . LEU A 1 124 ? -12.172 10.495 12.319 1.00 96.44 124 LEU A CA 1
ATOM 1055 C C . LEU A 1 124 ? -10.804 10.692 12.995 1.00 96.44 124 LEU A C 1
ATOM 1057 O O . LEU A 1 124 ? -9.999 9.759 13.032 1.00 96.44 124 LEU A O 1
ATOM 1061 N N . GLN A 1 125 ? -10.544 11.868 13.582 1.00 96.81 125 GLN A N 1
ATOM 1062 C CA . GLN A 1 125 ? -9.349 12.088 14.410 1.00 96.81 125 GLN A CA 1
ATOM 1063 C C . GLN A 1 125 ? -9.320 11.141 15.612 1.00 96.81 125 GLN A C 1
ATOM 1065 O O . GLN A 1 125 ? -8.281 10.537 15.876 1.00 96.81 125 GLN A O 1
ATOM 1070 N N . HIS A 1 126 ? -10.446 10.968 16.311 1.00 96.81 126 HIS A N 1
ATOM 1071 C CA . HIS A 1 126 ? -10.530 10.029 17.429 1.00 96.81 126 HIS A CA 1
ATOM 1072 C C . HIS A 1 126 ? -10.249 8.584 16.997 1.00 96.81 126 HIS A C 1
ATOM 1074 O O . HIS A 1 126 ? -9.542 7.874 17.710 1.00 96.81 126 HIS A O 1
ATOM 1080 N N . LEU A 1 127 ? -10.737 8.153 15.828 1.00 96.12 127 LEU A N 1
ATOM 1081 C CA . LEU A 1 127 ? -10.444 6.817 15.292 1.00 96.12 127 LEU A CA 1
ATOM 1082 C C . LEU A 1 127 ? -8.956 6.632 14.969 1.00 96.12 127 LEU A C 1
ATOM 1084 O O . LEU A 1 127 ? -8.389 5.585 15.292 1.00 96.12 127 LEU A O 1
ATOM 1088 N N . LYS A 1 128 ? -8.312 7.647 14.380 1.00 97.12 128 LYS A N 1
ATOM 1089 C CA . LYS A 1 128 ? -6.867 7.624 14.119 1.00 97.12 128 LYS A CA 1
ATOM 1090 C C . LYS A 1 128 ? -6.066 7.542 15.422 1.00 97.12 128 LYS A C 1
ATOM 1092 O O . LYS A 1 128 ? -5.216 6.666 15.543 1.00 97.12 128 LYS A O 1
ATOM 1097 N N . ILE A 1 129 ? -6.381 8.385 16.408 1.00 97.31 129 ILE A N 1
ATOM 1098 C CA . ILE A 1 129 ? -5.723 8.384 17.728 1.00 97.31 129 ILE A CA 1
ATOM 1099 C C . ILE A 1 129 ? -5.889 7.024 18.414 1.00 97.31 129 ILE A C 1
ATOM 1101 O O . ILE A 1 129 ? -4.910 6.447 18.876 1.00 97.31 129 ILE A O 1
ATOM 1105 N N . LEU A 1 130 ? -7.105 6.468 18.410 1.00 96.12 130 LEU A N 1
ATOM 1106 C CA . LEU A 1 130 ? -7.373 5.154 18.991 1.00 96.12 130 LEU A CA 1
ATOM 1107 C C . LEU A 1 130 ? -6.503 4.064 18.354 1.00 96.12 130 LEU A C 1
ATOM 1109 O O . LEU A 1 130 ? -5.978 3.206 19.061 1.00 96.12 130 LEU A O 1
ATOM 1113 N N . TRP A 1 131 ? -6.339 4.092 17.028 1.00 96.25 131 TRP A N 1
ATOM 1114 C CA . TRP A 1 131 ? -5.446 3.163 16.342 1.00 96.25 131 TRP A CA 1
ATOM 1115 C C . TRP A 1 131 ? -3.975 3.391 16.725 1.00 96.25 131 TRP A C 1
ATOM 1117 O O . TRP A 1 131 ? -3.259 2.428 16.997 1.00 96.25 131 TRP A O 1
ATOM 1127 N N . GLU A 1 132 ? -3.519 4.641 16.787 1.00 97.25 132 GLU A N 1
ATOM 1128 C CA . GLU A 1 132 ? -2.133 4.985 17.139 1.00 97.25 132 GLU A CA 1
ATOM 1129 C C . GLU A 1 132 ? -1.755 4.606 18.578 1.00 97.25 132 GLU A C 1
ATOM 1131 O O . GLU A 1 132 ? -0.593 4.265 18.834 1.00 97.25 132 GLU A O 1
ATOM 1136 N N . ASP A 1 133 ? -2.730 4.628 19.489 1.00 97.75 133 ASP A N 1
ATOM 1137 C CA . ASP A 1 133 ? -2.579 4.230 20.890 1.00 97.75 133 ASP A CA 1
ATOM 1138 C C . ASP A 1 133 ? -2.410 2.712 21.052 1.00 97.75 133 ASP A C 1
ATOM 1140 O O . ASP A 1 133 ? -1.713 2.256 21.963 1.00 97.75 133 ASP A O 1
ATOM 1144 N N . VAL A 1 134 ? -3.024 1.912 20.171 1.00 96.19 134 VAL A N 1
ATOM 1145 C CA . VAL A 1 134 ? -2.920 0.441 20.209 1.00 96.19 134 VAL A CA 1
ATOM 1146 C C . VAL A 1 134 ? -1.810 -0.107 19.310 1.00 96.19 134 VAL A C 1
ATOM 1148 O O . VAL A 1 134 ? -1.292 -1.199 19.560 1.00 96.19 134 VAL A O 1
ATOM 1151 N N . ALA A 1 135 ? -1.437 0.624 18.258 1.00 96.94 135 ALA A N 1
ATOM 1152 C CA . ALA A 1 135 ? -0.402 0.219 17.320 1.00 96.94 135 ALA A CA 1
ATOM 1153 C C . ALA A 1 135 ? 0.999 0.389 17.923 1.00 96.94 135 ALA A C 1
ATOM 1155 O O . ALA A 1 135 ? 1.335 1.407 18.531 1.00 96.94 135 ALA A O 1
ATOM 1156 N N . SER A 1 136 ? 1.866 -0.602 17.699 1.00 97.25 136 SER A N 1
ATOM 1157 C CA . SER A 1 136 ? 3.266 -0.505 18.113 1.00 97.25 136 SER A CA 1
ATOM 1158 C C . SER A 1 136 ? 4.000 0.594 17.339 1.00 97.25 136 SER A C 1
ATOM 1160 O O . SER A 1 136 ? 3.642 0.929 16.208 1.00 97.25 136 SER A O 1
ATOM 1162 N N . ASP A 1 137 ? 5.080 1.125 17.912 1.00 97.81 137 ASP A N 1
ATOM 1163 C CA . ASP A 1 137 ? 5.918 2.116 17.223 1.00 97.81 137 ASP A CA 1
ATOM 1164 C C . ASP A 1 137 ? 6.528 1.558 15.930 1.00 97.81 137 ASP A C 1
ATOM 1166 O O . ASP A 1 137 ? 6.675 2.281 14.946 1.00 97.81 137 ASP A O 1
ATOM 1170 N N . GLU A 1 138 ? 6.819 0.254 15.899 1.00 95.94 138 GLU A N 1
ATOM 1171 C CA . GLU A 1 138 ? 7.235 -0.436 14.677 1.00 95.94 138 GLU A CA 1
ATOM 1172 C C . GLU A 1 138 ? 6.133 -0.383 13.609 1.00 95.94 138 GLU A C 1
ATOM 1174 O O . GLU A 1 138 ? 6.410 -0.003 12.472 1.00 95.94 138 GLU A O 1
ATOM 1179 N N . TRP A 1 139 ? 4.883 -0.710 13.962 1.00 96.50 139 TRP A N 1
ATOM 1180 C CA . TRP A 1 139 ? 3.763 -0.642 13.019 1.00 96.50 139 TRP A CA 1
ATOM 1181 C C . TRP A 1 139 ? 3.564 0.788 12.522 1.00 96.50 139 TRP A C 1
ATOM 1183 O O . TRP A 1 139 ? 3.525 1.006 11.314 1.00 96.50 139 TRP A O 1
ATOM 1193 N N . LYS A 1 140 ? 3.539 1.776 13.422 1.00 97.50 140 LYS A N 1
ATOM 1194 C CA . LYS A 1 140 ? 3.392 3.195 13.058 1.00 97.50 140 LYS A CA 1
ATOM 1195 C C . LYS A 1 140 ? 4.505 3.680 12.128 1.00 97.50 140 LYS A C 1
ATOM 1197 O O . LYS A 1 140 ? 4.219 4.392 11.167 1.00 97.50 140 LYS A O 1
ATOM 1202 N N . ARG A 1 141 ? 5.755 3.249 12.350 1.00 96.88 141 ARG A N 1
ATOM 1203 C CA . ARG A 1 141 ? 6.874 3.537 11.438 1.00 96.88 141 ARG A CA 1
ATOM 1204 C C . ARG A 1 141 ? 6.570 3.031 10.028 1.00 96.88 141 ARG A C 1
ATOM 1206 O O . ARG A 1 141 ? 6.619 3.807 9.082 1.00 96.88 141 ARG A O 1
ATOM 1213 N N . TYR A 1 142 ? 6.217 1.755 9.875 1.00 96.50 142 TYR A N 1
ATOM 1214 C CA . TYR A 1 142 ? 5.873 1.222 8.554 1.00 96.50 142 TYR A CA 1
ATOM 1215 C C . TYR A 1 142 ? 4.630 1.895 7.962 1.00 96.50 142 TYR A C 1
ATOM 1217 O O . TYR A 1 142 ? 4.604 2.181 6.767 1.00 96.50 142 TYR A O 1
ATOM 1225 N N . ALA A 1 143 ? 3.621 2.187 8.777 1.00 96.31 143 ALA A N 1
ATOM 1226 C CA . ALA A 1 143 ? 2.364 2.765 8.331 1.00 96.31 143 ALA A CA 1
ATOM 1227 C C . ALA A 1 143 ? 2.512 4.187 7.773 1.00 96.31 143 ALA A C 1
ATOM 1229 O O . ALA A 1 143 ? 1.857 4.492 6.782 1.00 96.31 143 ALA A O 1
ATOM 1230 N N . TYR A 1 144 ? 3.367 5.029 8.361 1.00 96.56 144 TYR A N 1
ATOM 1231 C CA . TYR A 1 144 ? 3.379 6.466 8.057 1.00 96.56 144 TYR A CA 1
ATOM 1232 C C . TYR A 1 144 ? 4.634 6.994 7.376 1.00 96.56 144 TYR A C 1
ATOM 1234 O O . TYR A 1 144 ? 4.598 8.098 6.836 1.00 96.56 144 TYR A O 1
ATOM 1242 N N . THR A 1 145 ? 5.749 6.263 7.386 1.00 97.06 145 THR A N 1
ATOM 1243 C CA . THR A 1 145 ? 6.947 6.752 6.698 1.00 97.06 145 THR A CA 1
ATOM 1244 C C . THR A 1 145 ? 6.705 6.794 5.175 1.00 97.06 145 THR A C 1
ATOM 1246 O O . THR A 1 145 ? 6.360 5.755 4.600 1.00 97.06 145 THR A O 1
ATOM 1249 N N . PRO A 1 146 ? 6.878 7.956 4.509 1.00 96.56 146 PRO A N 1
ATOM 1250 C CA . PRO A 1 146 ? 6.574 8.135 3.084 1.00 96.56 146 PRO A CA 1
ATOM 1251 C C . PRO A 1 146 ? 7.241 7.118 2.156 1.00 96.56 146 PRO A C 1
ATOM 1253 O O . PRO A 1 146 ? 6.625 6.639 1.206 1.00 96.56 146 PRO A O 1
ATOM 1256 N N . GLU A 1 147 ? 8.473 6.718 2.456 1.00 97.56 147 GLU A N 1
ATOM 1257 C CA . GLU A 1 147 ? 9.208 5.715 1.690 1.00 97.56 147 GLU A CA 1
ATOM 1258 C C . GLU A 1 147 ? 8.522 4.346 1.732 1.00 97.56 147 GLU A C 1
ATOM 1260 O O . GLU A 1 147 ? 8.454 3.663 0.710 1.00 97.56 147 GLU A O 1
ATOM 1265 N N . TYR A 1 148 ? 7.946 3.958 2.876 1.00 97.44 148 TYR A N 1
ATOM 1266 C CA . TYR A 1 148 ? 7.188 2.711 2.995 1.00 97.44 148 TYR A CA 1
ATOM 1267 C C . TYR A 1 148 ? 5.822 2.782 2.315 1.00 97.44 148 TYR A C 1
ATOM 1269 O O . TYR A 1 148 ? 5.383 1.779 1.749 1.00 97.44 148 TYR A O 1
ATOM 1277 N N . LEU A 1 149 ? 5.177 3.951 2.315 1.00 96.50 149 LEU A N 1
ATOM 1278 C CA . LEU A 1 149 ? 3.954 4.194 1.544 1.00 96.50 149 LEU A CA 1
ATOM 1279 C C . LEU A 1 149 ? 4.225 4.017 0.041 1.00 96.50 149 LEU A C 1
ATOM 1281 O O . LEU A 1 149 ? 3.536 3.254 -0.637 1.00 96.50 149 LEU A O 1
ATOM 1285 N N . ILE A 1 150 ? 5.297 4.628 -0.468 1.00 97.00 150 ILE A N 1
ATOM 1286 C CA . ILE A 1 150 ? 5.733 4.468 -1.863 1.00 97.00 150 ILE A CA 1
ATOM 1287 C C . ILE A 1 150 ? 6.098 3.006 -2.157 1.00 97.00 150 ILE A C 1
ATOM 1289 O O . ILE A 1 150 ? 5.636 2.446 -3.155 1.00 97.00 150 ILE A O 1
ATOM 1293 N N . ALA A 1 151 ? 6.870 2.353 -1.282 1.00 97.38 151 ALA A N 1
ATOM 1294 C CA . ALA A 1 151 ? 7.259 0.953 -1.448 1.00 97.38 151 ALA A CA 1
ATOM 1295 C C . ALA A 1 151 ? 6.043 0.013 -1.519 1.00 97.38 151 ALA A C 1
ATOM 1297 O O . ALA A 1 151 ? 6.015 -0.887 -2.364 1.00 97.38 151 ALA A O 1
ATOM 1298 N N . ARG A 1 152 ? 5.015 0.233 -0.685 1.00 96.25 152 ARG A N 1
ATOM 1299 C CA . ARG A 1 152 ? 3.745 -0.512 -0.736 1.00 96.25 152 ARG A CA 1
ATOM 1300 C C . ARG A 1 152 ? 3.007 -0.312 -2.050 1.00 96.25 152 ARG A C 1
ATOM 1302 O O . ARG A 1 152 ? 2.591 -1.295 -2.664 1.00 96.25 152 ARG A O 1
ATOM 1309 N N . ARG A 1 153 ? 2.885 0.932 -2.514 1.00 95.88 153 ARG A N 1
ATOM 1310 C CA . ARG A 1 153 ? 2.222 1.241 -3.788 1.00 95.88 153 ARG A CA 1
ATOM 1311 C C . ARG A 1 153 ? 2.945 0.584 -4.971 1.00 95.88 153 ARG A C 1
ATOM 1313 O O . ARG A 1 153 ? 2.296 -0.041 -5.812 1.00 95.88 153 ARG A O 1
ATOM 1320 N N . ILE A 1 154 ? 4.284 0.606 -4.984 1.00 97.25 154 ILE A N 1
ATOM 1321 C CA . ILE A 1 154 ? 5.090 -0.151 -5.959 1.00 97.25 154 ILE A CA 1
ATOM 1322 C C . ILE A 1 154 ? 4.792 -1.649 -5.845 1.00 97.25 154 ILE A C 1
ATOM 1324 O O . ILE A 1 154 ? 4.518 -2.288 -6.858 1.00 97.25 154 ILE A O 1
ATOM 1328 N N . PHE A 1 155 ? 4.808 -2.219 -4.636 1.00 96.31 155 PHE A N 1
ATOM 1329 C CA . PHE A 1 155 ? 4.539 -3.644 -4.421 1.00 96.31 155 PHE A CA 1
ATOM 1330 C C . PHE A 1 155 ? 3.178 -4.072 -4.994 1.00 96.31 155 PHE A C 1
ATOM 1332 O O . PHE A 1 155 ? 3.094 -5.098 -5.671 1.00 96.31 155 PHE A O 1
ATOM 1339 N N . THR A 1 156 ? 2.134 -3.260 -4.813 1.00 94.44 156 THR A N 1
ATOM 1340 C CA . THR A 1 156 ? 0.807 -3.495 -5.406 1.00 94.44 156 THR A CA 1
ATOM 1341 C C . THR A 1 156 ? 0.862 -3.550 -6.934 1.00 94.44 156 THR A C 1
ATOM 1343 O O . THR A 1 156 ? 0.299 -4.470 -7.533 1.00 94.44 156 THR A O 1
ATOM 1346 N N . ARG A 1 157 ? 1.590 -2.633 -7.586 1.00 96.00 157 ARG A N 1
ATOM 1347 C CA . ARG A 1 157 ? 1.789 -2.668 -9.047 1.00 96.00 157 ARG A CA 1
ATOM 1348 C C . ARG A 1 157 ? 2.621 -3.868 -9.494 1.00 96.00 157 ARG A C 1
ATOM 1350 O O . ARG A 1 157 ? 2.299 -4.485 -10.50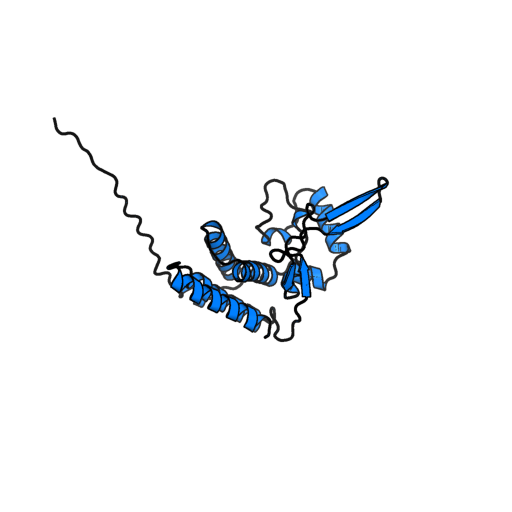2 1.00 96.00 157 ARG A O 1
ATOM 1357 N N . LEU A 1 158 ? 3.645 -4.254 -8.735 1.00 96.44 158 LEU A N 1
ATOM 1358 C CA . LEU A 1 158 ? 4.435 -5.460 -9.014 1.00 96.44 158 LEU A CA 1
ATOM 1359 C C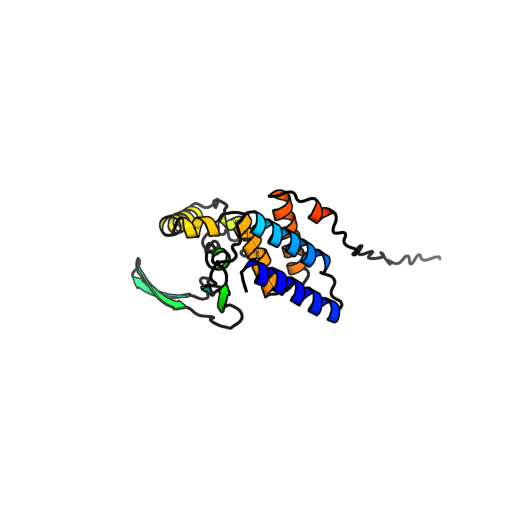 . LEU A 1 158 ? 3.611 -6.745 -8.896 1.00 96.44 158 LEU A C 1
ATOM 1361 O O . LEU A 1 158 ? 3.925 -7.730 -9.563 1.00 96.44 158 LEU A O 1
ATOM 1365 N N . ARG A 1 159 ? 2.569 -6.748 -8.062 1.00 93.75 159 ARG A N 1
ATOM 1366 C CA . ARG A 1 159 ? 1.636 -7.869 -7.922 1.00 93.75 159 ARG A CA 1
ATOM 1367 C C . ARG A 1 159 ? 0.614 -7.901 -9.060 1.00 93.75 159 ARG A C 1
ATOM 1369 O O . ARG A 1 159 ? 0.432 -8.950 -9.668 1.00 93.75 159 ARG A O 1
ATOM 1376 N N . ASN A 1 160 ? -0.030 -6.768 -9.343 1.00 92.81 160 ASN A N 1
ATOM 1377 C CA . ASN A 1 160 ? -1.198 -6.697 -10.232 1.00 92.81 160 ASN A CA 1
ATOM 1378 C C . ASN A 1 160 ? -0.856 -6.405 -11.702 1.00 92.81 160 ASN A C 1
ATOM 1380 O O . ASN A 1 160 ? -1.662 -6.694 -12.582 1.00 92.81 160 ASN A O 1
ATOM 1384 N N . GLY A 1 161 ? 0.309 -5.815 -11.970 1.00 94.81 161 GLY A N 1
ATOM 1385 C CA . GLY A 1 161 ? 0.649 -5.257 -13.276 1.00 94.81 161 GLY A CA 1
ATOM 1386 C C . GLY A 1 161 ? 0.047 -3.867 -13.509 1.00 94.81 161 GLY A C 1
ATOM 1387 O O . GLY A 1 161 ? -0.450 -3.204 -12.587 1.00 94.81 161 GLY A O 1
ATOM 1388 N N . ILE A 1 162 ? 0.138 -3.410 -14.761 1.00 94.94 162 ILE A N 1
ATOM 1389 C CA . ILE A 1 162 ? -0.354 -2.109 -15.234 1.00 94.94 162 ILE A CA 1
ATOM 1390 C C . ILE A 1 162 ? -1.192 -2.343 -16.498 1.00 94.94 162 ILE A C 1
ATOM 1392 O O . ILE A 1 162 ? -0.688 -2.237 -17.614 1.00 94.94 162 ILE A O 1
ATOM 1396 N N . CYS A 1 163 ? -2.474 -2.679 -16.334 1.00 90.62 163 CYS A N 1
ATOM 1397 C CA . CYS A 1 163 ? -3.320 -3.123 -17.450 1.00 90.62 163 CYS A CA 1
ATOM 1398 C C . CYS A 1 163 ? -4.296 -2.050 -17.949 1.00 90.62 163 CYS A C 1
ATOM 1400 O O . CYS A 1 163 ? -4.825 -2.153 -19.057 1.00 90.62 163 CYS A O 1
ATOM 1402 N N . CYS A 1 164 ? -4.537 -1.001 -17.161 1.00 89.88 164 CYS A N 1
ATOM 1403 C CA . CYS A 1 164 ? -5.464 0.064 -17.526 1.00 89.88 164 CYS A CA 1
ATOM 1404 C C . CYS A 1 164 ? -4.869 1.464 -17.332 1.00 89.88 164 CYS A C 1
ATOM 1406 O O . CYS A 1 164 ? -3.818 1.657 -16.721 1.00 89.88 164 CYS A O 1
ATOM 1408 N N . VAL A 1 165 ? -5.564 2.479 -17.857 1.00 90.69 165 VAL A N 1
ATOM 1409 C CA . VAL A 1 165 ? -5.162 3.891 -17.717 1.00 90.69 165 VAL A CA 1
ATOM 1410 C C . VAL A 1 165 ? -5.072 4.303 -16.244 1.00 90.69 165 VAL A C 1
ATOM 1412 O O . VAL A 1 165 ? -4.176 5.061 -15.881 1.00 90.69 165 VAL A O 1
ATOM 1415 N N . GLY A 1 166 ? -5.954 3.770 -15.391 1.00 91.69 166 GLY A N 1
ATOM 1416 C CA . GLY A 1 166 ? -5.915 3.999 -13.946 1.00 91.69 166 GLY A CA 1
ATOM 1417 C C . GLY A 1 166 ? -4.597 3.538 -13.324 1.00 91.69 166 GLY A C 1
ATOM 1418 O O . GLY A 1 166 ? -3.944 4.323 -12.644 1.00 91.69 166 GLY A O 1
ATOM 1419 N N . ASP A 1 167 ? -4.150 2.322 -13.646 1.00 93.69 167 ASP A N 1
ATOM 1420 C CA . ASP A 1 167 ? -2.873 1.792 -13.154 1.00 93.69 167 ASP A CA 1
ATOM 1421 C C . ASP A 1 167 ? -1.678 2.601 -13.665 1.00 93.69 167 ASP A C 1
ATOM 1423 O O . ASP A 1 167 ? -0.718 2.816 -12.928 1.00 93.69 167 ASP A O 1
ATOM 1427 N N . LYS A 1 168 ? -1.726 3.069 -14.922 1.00 94.56 168 LYS A N 1
ATOM 1428 C CA . LYS A 1 168 ? -0.668 3.923 -15.490 1.00 94.56 168 LYS A CA 1
ATOM 1429 C C . LYS A 1 168 ? -0.582 5.257 -14.756 1.00 94.56 168 LYS A C 1
ATOM 1431 O O . LYS A 1 168 ? 0.517 5.743 -14.499 1.00 94.56 168 LYS A O 1
ATOM 1436 N N . ASN A 1 169 ? -1.727 5.851 -14.431 1.00 94.12 169 ASN A N 1
ATOM 1437 C CA . ASN A 1 169 ? -1.787 7.112 -13.699 1.00 94.12 169 ASN A CA 1
ATOM 1438 C C . ASN A 1 169 ? -1.309 6.941 -12.252 1.00 94.12 169 ASN A C 1
ATOM 1440 O O . ASN A 1 169 ? -0.498 7.746 -11.799 1.00 94.12 169 ASN A O 1
ATOM 1444 N N . ASP A 1 170 ? -1.724 5.870 -11.569 1.00 94.00 170 ASP A N 1
ATOM 1445 C CA . ASP A 1 170 ? -1.202 5.520 -10.243 1.00 94.00 170 ASP A CA 1
ATOM 1446 C C . ASP A 1 170 ? 0.320 5.334 -10.300 1.00 94.00 170 ASP A C 1
ATOM 1448 O O . ASP A 1 170 ? 1.051 6.023 -9.594 1.00 94.00 170 ASP A O 1
ATOM 1452 N N . ALA A 1 171 ? 0.826 4.520 -11.229 1.00 96.31 171 ALA A N 1
ATOM 1453 C CA . ALA A 1 171 ? 2.258 4.270 -11.366 1.00 96.31 171 ALA A CA 1
ATOM 1454 C C . ALA A 1 171 ? 3.085 5.537 -11.646 1.00 96.31 171 ALA A C 1
ATOM 1456 O O . ALA A 1 171 ? 4.172 5.698 -11.089 1.00 96.31 171 ALA A O 1
ATOM 1457 N N . ARG A 1 172 ? 2.569 6.461 -12.467 1.00 96.00 172 ARG A N 1
ATOM 1458 C CA . ARG A 1 172 ? 3.192 7.778 -12.683 1.00 96.00 172 ARG A CA 1
ATOM 1459 C C . ARG A 1 172 ? 3.183 8.618 -11.410 1.00 96.00 172 ARG A C 1
ATOM 1461 O O . ARG A 1 172 ? 4.220 9.165 -11.058 1.00 96.00 172 ARG A O 1
ATOM 1468 N N . SER A 1 173 ? 2.067 8.648 -10.683 1.00 95.62 173 SER A N 1
ATOM 1469 C CA . SER A 1 173 ? 1.988 9.397 -9.425 1.00 95.62 173 SER A CA 1
ATOM 1470 C C . SER A 1 173 ? 2.946 8.860 -8.355 1.00 95.62 173 SER A C 1
ATOM 1472 O O . SER A 1 173 ? 3.571 9.653 -7.666 1.00 95.62 173 SER A O 1
ATOM 1474 N N . ILE A 1 174 ? 3.161 7.539 -8.281 1.00 96.69 174 ILE A N 1
ATOM 1475 C CA . ILE A 1 174 ? 4.173 6.926 -7.402 1.00 96.69 174 ILE A CA 1
ATOM 1476 C C . ILE A 1 174 ? 5.573 7.473 -7.719 1.00 96.69 174 ILE A C 1
ATOM 1478 O O . ILE A 1 174 ? 6.332 7.810 -6.812 1.00 96.69 174 ILE A O 1
ATOM 1482 N N . ILE A 1 175 ? 5.920 7.560 -9.008 1.00 97.25 175 ILE A N 1
ATOM 1483 C CA . ILE A 1 175 ? 7.210 8.100 -9.461 1.00 97.25 175 ILE A CA 1
ATOM 1484 C C . ILE A 1 175 ? 7.316 9.587 -9.114 1.00 97.25 175 ILE A C 1
ATOM 1486 O O . ILE A 1 175 ? 8.359 10.022 -8.630 1.00 97.25 175 ILE A O 1
ATOM 1490 N N . ASP A 1 176 ? 6.251 10.357 -9.333 1.00 95.81 176 ASP A N 1
ATOM 1491 C CA . ASP A 1 176 ? 6.226 11.786 -9.021 1.00 95.81 176 ASP A CA 1
ATOM 1492 C C . ASP A 1 176 ? 6.356 12.039 -7.514 1.00 95.81 176 ASP A C 1
ATOM 1494 O O . ASP A 1 176 ? 7.089 12.936 -7.102 1.00 95.81 176 ASP A O 1
ATOM 1498 N N . ASP A 1 177 ? 5.686 11.243 -6.681 1.00 95.19 177 ASP A N 1
ATOM 1499 C CA . ASP A 1 177 ? 5.768 11.344 -5.223 1.00 95.19 177 ASP A CA 1
ATOM 1500 C C . ASP A 1 177 ? 7.167 10.984 -4.718 1.00 95.19 177 ASP A C 1
ATOM 1502 O O . ASP A 1 177 ? 7.712 11.697 -3.871 1.00 95.19 177 ASP A O 1
ATOM 1506 N N . TRP A 1 178 ? 7.802 9.964 -5.307 1.00 97.00 178 TRP A N 1
ATOM 1507 C CA . TRP A 1 178 ? 9.215 9.696 -5.057 1.00 97.00 178 TRP A CA 1
ATOM 1508 C C . TRP A 1 178 ? 10.091 10.875 -5.463 1.00 97.00 178 TRP A C 1
ATOM 1510 O O . TRP A 1 178 ? 10.926 11.299 -4.677 1.00 97.00 178 TRP A O 1
ATOM 1520 N N . GLN A 1 179 ? 9.884 11.454 -6.646 1.00 96.31 179 GLN A N 1
ATOM 1521 C CA . GLN A 1 179 ? 10.701 12.568 -7.128 1.00 96.31 179 GLN A CA 1
ATOM 1522 C C . GLN A 1 179 ? 10.565 13.827 -6.259 1.00 96.31 179 GLN A C 1
ATOM 1524 O O . GLN A 1 179 ? 11.531 14.580 -6.115 1.00 96.31 179 GLN A O 1
ATOM 1529 N N . LYS A 1 180 ? 9.378 14.069 -5.686 1.00 95.44 180 LYS A N 1
ATOM 1530 C CA . LYS A 1 180 ? 9.141 15.156 -4.721 1.00 95.44 180 LYS A CA 1
ATOM 1531 C C . LYS A 1 180 ? 9.874 14.910 -3.402 1.00 95.44 180 LYS A C 1
ATOM 1533 O O . LYS A 1 180 ? 10.361 15.867 -2.806 1.00 95.44 180 LYS A O 1
ATOM 1538 N N . LEU A 1 181 ? 9.922 13.657 -2.950 1.00 95.44 181 LEU A N 1
ATOM 1539 C CA . LEU A 1 181 ? 10.542 13.271 -1.684 1.00 95.44 181 LEU A CA 1
ATOM 1540 C C . LEU A 1 181 ? 12.074 13.184 -1.794 1.00 95.44 181 LEU A C 1
ATOM 1542 O O . LEU A 1 181 ? 12.793 13.776 -0.994 1.00 95.44 181 LEU A O 1
ATOM 1546 N N . HIS A 1 182 ? 12.552 12.490 -2.825 1.00 94.50 182 HIS A N 1
ATOM 1547 C CA . HIS A 1 182 ? 13.946 12.171 -3.120 1.00 94.50 182 HIS A CA 1
ATOM 1548 C C . HIS A 1 182 ? 14.217 12.424 -4.604 1.00 94.50 182 HIS A C 1
ATOM 1550 O O . HIS A 1 182 ? 14.052 11.541 -5.448 1.00 94.50 182 HIS A O 1
ATOM 1556 N N . TYR A 1 183 ? 14.639 13.643 -4.942 1.00 93.62 183 TYR A N 1
ATOM 1557 C CA . TYR A 1 183 ? 14.959 13.979 -6.328 1.00 93.62 183 TYR A CA 1
ATOM 1558 C C . TYR A 1 183 ? 16.067 13.060 -6.877 1.00 93.62 183 TYR A C 1
ATOM 1560 O O . TYR A 1 183 ? 17.215 13.132 -6.435 1.00 93.62 183 TYR A O 1
ATOM 1568 N N . ASP A 1 184 ? 15.744 12.249 -7.890 1.00 89.88 184 ASP A N 1
ATOM 1569 C CA . ASP A 1 184 ? 16.707 11.430 -8.631 1.00 89.88 184 ASP A CA 1
ATOM 1570 C C . ASP A 1 184 ? 16.741 11.847 -10.109 1.00 89.88 184 ASP A C 1
ATOM 1572 O O . ASP A 1 184 ? 15.748 11.773 -10.835 1.00 89.88 184 ASP A O 1
ATOM 1576 N N . GLN A 1 185 ? 17.906 12.288 -10.584 1.00 88.00 185 GLN A N 1
ATOM 1577 C CA . GLN A 1 185 ? 18.097 12.679 -11.981 1.00 88.00 185 GLN A CA 1
ATOM 1578 C C . GLN A 1 185 ? 17.901 11.502 -12.952 1.00 88.00 185 GLN A C 1
ATOM 1580 O O . GLN A 1 185 ? 17.514 11.710 -14.100 1.00 88.00 185 GLN A O 1
ATOM 1585 N N . LYS A 1 186 ? 18.130 10.258 -12.523 1.00 89.69 186 LYS A N 1
ATOM 1586 C CA . LYS A 1 186 ? 17.944 9.077 -13.380 1.00 89.69 186 LYS A CA 1
ATOM 1587 C C . LYS A 1 186 ? 16.481 8.895 -13.785 1.00 89.69 186 LYS A C 1
ATOM 1589 O O . LYS A 1 186 ? 16.207 8.382 -14.864 1.00 89.69 186 LYS A O 1
ATOM 1594 N N . LEU A 1 187 ? 15.534 9.342 -12.959 1.00 89.00 187 LEU A N 1
ATOM 1595 C CA . LEU A 1 187 ? 14.103 9.226 -13.253 1.00 89.00 187 LEU A CA 1
ATOM 1596 C C . LEU A 1 187 ? 13.633 10.196 -14.349 1.00 89.00 187 LEU A C 1
ATOM 1598 O O . LEU A 1 187 ? 12.620 9.929 -15.003 1.00 89.00 187 LEU A O 1
ATOM 1602 N N . THR A 1 188 ? 14.370 11.285 -14.594 1.00 85.56 188 THR A N 1
ATOM 1603 C CA . THR A 1 188 ? 1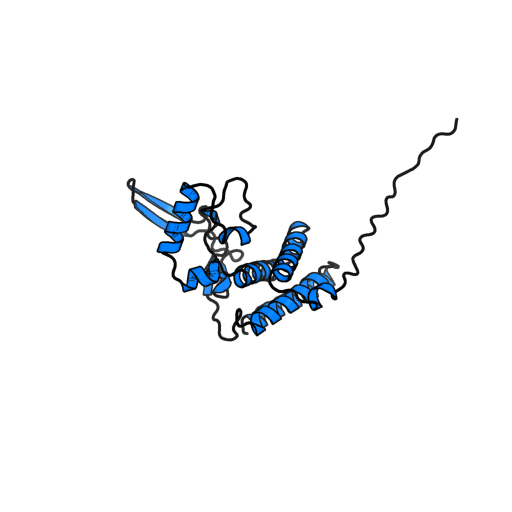4.057 12.261 -15.652 1.00 85.56 188 THR A CA 1
ATOM 1604 C C . THR A 1 188 ? 14.713 11.923 -16.988 1.00 85.56 188 THR A C 1
ATOM 1606 O O . THR A 1 188 ? 14.183 12.291 -18.033 1.00 85.56 188 THR A O 1
ATOM 1609 N N . THR A 1 189 ? 15.832 11.194 -16.976 1.00 79.75 189 THR A N 1
ATOM 1610 C CA . THR A 1 189 ? 16.576 10.812 -18.189 1.00 79.75 189 THR A CA 1
ATOM 1611 C C . THR A 1 189 ? 16.070 9.532 -18.853 1.00 79.75 189 THR A C 1
ATOM 1613 O O . THR A 1 189 ? 16.387 9.284 -20.016 1.00 79.75 189 THR A O 1
ATOM 1616 N N . VAL A 1 190 ? 15.260 8.724 -18.160 1.00 75.31 190 VAL A N 1
ATOM 1617 C CA . VAL A 1 190 ? 14.514 7.615 -18.776 1.00 75.31 190 VAL A CA 1
ATOM 1618 C C . VAL A 1 190 ? 13.382 8.215 -19.623 1.00 75.31 190 VAL A C 1
ATOM 1620 O O . VAL A 1 190 ? 12.273 8.447 -19.132 1.00 75.31 190 VAL A O 1
ATOM 1623 N N . HIS A 1 191 ? 13.697 8.530 -20.883 1.00 56.66 191 HIS A N 1
ATOM 1624 C CA . HIS A 1 191 ? 12.763 9.086 -21.862 1.00 56.66 191 HIS A CA 1
ATOM 1625 C C . HIS A 1 191 ? 11.712 8.052 -22.288 1.00 56.66 191 HIS A C 1
ATOM 1627 O O . HIS A 1 191 ? 12.023 6.885 -22.521 1.00 56.66 191 HIS A O 1
ATOM 1633 N N . SER A 1 192 ? 10.460 8.500 -22.388 1.00 50.03 192 SER A N 1
ATOM 1634 C CA . SER A 1 192 ? 9.385 7.799 -23.082 1.00 50.03 192 SER A CA 1
ATOM 1635 C C . SER A 1 192 ? 9.435 8.147 -24.562 1.00 50.03 192 SER A C 1
ATOM 1637 O O . SER A 1 192 ? 9.265 9.311 -24.909 1.00 50.03 192 SER A O 1
ATOM 1639 N N . ASP A 1 193 ? 9.586 7.146 -25.424 1.00 44.62 193 ASP A N 1
ATOM 1640 C CA . ASP A 1 193 ? 9.298 7.281 -26.859 1.00 44.62 193 ASP A CA 1
ATOM 1641 C C . ASP A 1 193 ? 7.774 7.369 -27.141 1.00 44.62 193 ASP A C 1
ATOM 1643 O O . ASP A 1 193 ? 7.348 7.371 -28.291 1.00 44.62 193 ASP A O 1
ATOM 1647 N N . ASP A 1 194 ? 6.940 7.468 -26.098 1.00 47.38 194 ASP A N 1
ATOM 1648 C CA . ASP A 1 194 ? 5.485 7.634 -26.175 1.00 47.38 194 ASP A CA 1
ATOM 1649 C C . ASP A 1 194 ? 5.089 9.112 -26.308 1.00 47.38 194 ASP A C 1
ATOM 1651 O O . ASP A 1 194 ? 4.472 9.695 -25.414 1.00 47.38 194 ASP A O 1
ATOM 1655 N N . ASP A 1 195 ? 5.458 9.735 -27.427 1.00 40.16 195 ASP A N 1
ATOM 1656 C CA . ASP A 1 195 ? 4.755 10.929 -27.897 1.00 40.16 195 ASP A CA 1
ATOM 1657 C C . ASP A 1 195 ? 3.502 10.454 -28.652 1.00 40.16 195 ASP A C 1
ATOM 1659 O O . ASP A 1 195 ? 3.538 10.145 -29.847 1.00 40.16 195 ASP A O 1
ATOM 1663 N N . ASP A 1 196 ? 2.391 10.319 -27.921 1.00 44.78 196 ASP A N 1
ATOM 1664 C CA . ASP A 1 196 ? 1.057 10.068 -28.468 1.00 44.78 196 ASP A CA 1
ATOM 1665 C C . ASP A 1 196 ? 0.605 11.288 -29.293 1.00 44.78 196 ASP A C 1
ATOM 1667 O O . ASP A 1 196 ? -0.232 12.101 -28.888 1.00 44.78 196 ASP A O 1
ATOM 1671 N N . SER A 1 197 ? 1.142 11.398 -30.507 1.00 38.56 197 SER A N 1
ATOM 1672 C CA . SER A 1 197 ? 0.593 12.205 -31.591 1.00 38.56 197 SER A CA 1
ATOM 1673 C C . SER A 1 197 ? -0.770 11.625 -31.999 1.00 38.56 197 SER A C 1
ATOM 1675 O O . SER A 1 197 ? -0.912 10.952 -33.027 1.00 38.56 197 SER A O 1
ATOM 1677 N N . TYR A 1 198 ? -1.815 11.926 -31.230 1.00 41.22 198 TYR A N 1
ATOM 1678 C CA . TYR A 1 198 ? -3.177 11.905 -31.752 1.00 41.22 198 TYR A CA 1
ATOM 1679 C C . TYR A 1 198 ? -3.309 13.037 -32.773 1.00 41.22 198 TYR A C 1
ATOM 1681 O O . TYR A 1 198 ? -3.616 14.185 -32.449 1.00 41.22 198 TYR A O 1
ATOM 1689 N N . GLY A 1 199 ? -3.054 12.700 -34.037 1.00 39.12 199 GLY A N 1
ATOM 1690 C CA . GLY A 1 199 ? -3.375 13.550 -35.172 1.00 39.12 199 GLY A CA 1
ATOM 1691 C C . GLY A 1 199 ? -4.862 13.897 -35.145 1.00 39.12 199 GLY A C 1
ATOM 1692 O O . GLY A 1 199 ? -5.720 13.035 -35.328 1.00 39.12 199 GLY A O 1
ATOM 1693 N N . SER A 1 200 ? -5.163 15.175 -34.919 1.00 39.72 200 SER A N 1
ATOM 1694 C CA . SER A 1 200 ? -6.490 15.765 -35.082 1.00 39.72 200 SER A CA 1
ATO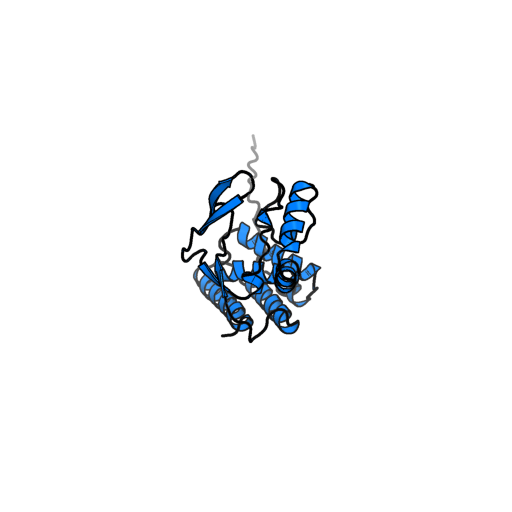M 1695 C C . SER A 1 200 ? -6.903 15.707 -36.559 1.00 39.72 200 SER A C 1
ATOM 1697 O O . SER A 1 200 ? -6.766 16.672 -37.308 1.00 39.72 200 SER A O 1
ATOM 1699 N N . GLY A 1 201 ? -7.412 14.552 -36.983 1.00 42.75 201 GLY A N 1
ATOM 1700 C CA . GLY A 1 201 ? -8.128 14.354 -38.237 1.00 42.75 201 GLY A CA 1
ATOM 1701 C C . GLY A 1 201 ? -9.607 14.716 -38.093 1.00 42.75 201 GLY A C 1
ATOM 1702 O O . GLY A 1 201 ? -10.462 13.840 -38.138 1.00 42.75 201 GLY A O 1
ATOM 1703 N N . TYR A 1 202 ? -9.907 16.003 -37.940 1.00 41.62 202 TYR A N 1
ATOM 1704 C CA . TYR A 1 202 ? -11.213 16.589 -38.264 1.00 41.62 202 TYR A CA 1
ATOM 1705 C C . TYR A 1 202 ? -10.907 17.637 -39.343 1.00 41.62 202 TYR A C 1
ATOM 1707 O O . TYR A 1 202 ? -10.144 18.558 -39.100 1.00 41.62 202 TYR A O 1
ATOM 1715 N N . GLY A 1 203 ? -11.304 17.496 -40.605 1.00 41.19 203 GLY A N 1
ATOM 1716 C CA . GLY A 1 203 ? -12.659 17.218 -41.059 1.00 41.19 203 GLY A CA 1
ATOM 1717 C C . GLY A 1 203 ? -13.247 18.509 -41.631 1.00 41.19 203 GLY A C 1
ATOM 1718 O O . GLY A 1 203 ? -14.307 18.928 -41.188 1.00 41.19 203 GLY A O 1
ATOM 1719 N N . ASP A 1 204 ? -12.546 19.158 -42.568 1.00 38.44 204 ASP A N 1
ATOM 1720 C CA . ASP A 1 204 ? -13.024 20.389 -43.197 1.00 38.44 204 ASP A CA 1
ATOM 1721 C C . ASP A 1 204 ? -13.876 20.036 -44.426 1.00 38.44 204 ASP A C 1
ATOM 1723 O O . ASP A 1 204 ? -13.379 19.765 -45.524 1.00 38.44 204 ASP A O 1
ATOM 1727 N N . ARG A 1 205 ? -15.190 19.921 -44.205 1.00 47.19 205 ARG A N 1
ATOM 1728 C CA . ARG A 1 205 ? -16.190 19.951 -45.274 1.00 47.19 205 ARG A CA 1
ATOM 1729 C C . ARG A 1 205 ? -16.663 21.387 -45.405 1.00 47.19 205 ARG A C 1
ATOM 1731 O O . ARG A 1 205 ? -17.631 21.759 -44.748 1.00 47.19 205 ARG A O 1
ATOM 1738 N N . ASP A 1 206 ? -16.053 22.131 -46.317 1.00 48.00 206 ASP A N 1
ATOM 1739 C CA . ASP A 1 206 ? -16.594 23.418 -46.733 1.00 48.00 206 ASP A CA 1
ATOM 1740 C C . ASP A 1 206 ? -17.360 23.298 -48.055 1.00 48.00 206 ASP A C 1
ATOM 1742 O O . ASP A 1 206 ? -16.844 22.925 -49.113 1.00 48.00 206 ASP A O 1
ATOM 1746 N N . HIS A 1 207 ? -18.652 23.604 -47.951 1.00 45.00 207 HIS A N 1
ATOM 1747 C CA . HIS A 1 207 ? -19.590 23.772 -49.047 1.00 45.00 207 HIS A CA 1
ATOM 1748 C C . HIS A 1 207 ? -19.165 24.936 -49.950 1.00 45.00 207 HIS A C 1
ATOM 1750 O O . HIS A 1 207 ? -19.158 26.089 -49.524 1.00 45.00 207 HIS A O 1
ATOM 1756 N N . LYS A 1 208 ? -18.953 24.665 -51.241 1.00 44.47 208 LYS A N 1
ATOM 1757 C CA . LYS A 1 208 ? -19.081 25.692 -52.282 1.00 44.47 208 LYS A CA 1
ATOM 1758 C C . LYS A 1 208 ? -20.397 25.505 -53.030 1.00 44.47 208 LYS A C 1
ATOM 1760 O O . LYS A 1 208 ? -20.666 24.429 -53.563 1.00 44.47 208 LYS A O 1
ATOM 1765 N N . ARG A 1 209 ? -21.208 26.564 -52.975 1.00 49.97 209 ARG A N 1
ATOM 1766 C CA . ARG A 1 209 ? -22.307 26.859 -53.900 1.00 49.97 209 ARG A CA 1
ATOM 1767 C C . ARG A 1 209 ? -21.768 27.137 -55.297 1.00 49.97 209 ARG A C 1
ATOM 1769 O O . ARG A 1 209 ? -20.633 27.661 -55.377 1.00 49.97 209 ARG A O 1
#

pLDDT: mean 89.14, std 14.85, range [38.44, 98.38]

InterPro domains:
  IPR011009 Protein kinase-like domain superfamily [SSF56112] (47-105)

Radius of gyration: 21.26 Å; chains: 1; bounding box: 44×43×78 Å

Sequence (209 aa):
MTTPEFMQHQVRRWQLLEKYNCENNATIWEKFKIIIQALYDMEFILDDEKFYFCHLDLYARNMLVEIEDDSTLRLTGLLDWDAEFAHFCPKFVAYRAPFWLWLSRDQNEYDEMIAADTPVDADLQHLKILWEDVASDEWKRYAYTPEYLIARRIFTRLRNGICCVGDKNDARSIIDDWQKLHYDQKLTTVHSDDDDSYGSGYGDRDHKR